Protein AF-A0A396IK66-F1 (afdb_monomer)

Organism: Medicago truncatula (NCBI:txid3880)

Sequence (193 aa):
MIVCNEKLLVMQDNVNLQILDLPSFKIMASVSRTEFMNPSRFIFLCKKQLFLTLKNQTNFVWNFHGELVTSLEDHLLRHPLWHPDFKNNNYITSDQNLIISYCRDDSEDQSMVTNVIGSINVSNILSGKCVAKINATKALECIDSSKKMSVTEALEGITTLYYDEDRNAIYTGNRHGHVHVWSNSNQLMIKKE

Mean predicted aligned error: 8.88 Å

Secondary structure (DSSP, 8-state):
-EEETTEEEE--TTS-EEEEETTT--EEEEE-TTTS---SEEEEETTTTEEEEEETTEEEEEETTS-EEEEETT--PPPGGG-TT----EEE-TTS-EEEEEE----S---SS-----EEEEEETTT--EEEEEEHHHHHHHS-HHHHHHHHHHHTTEEEEEEETTTTEEEEEETTS-EEEEEGGGT--EE--

Nearest PDB structures (foldseek):
  4e5z-assembly1_B  TM=6.026E-01  e=1.910E-04  Homo sapiens
  6r92-assembly1_L  TM=5.464E-01  e=6.233E-05  Homo sapiens
  7mq9-assembly1_NW  TM=5.801E-01  e=9.160E-04  Homo sapiens
  5k1h-assembly1_B  TM=5.481E-01  e=2.654E-03  Homo sapiens
  5a5u-assembly1_B  TM=5.433E-01  e=8.133E-03  Oryctolagus cuniculus

Solvent-accessible surface area (backbone atoms only — not comparable to full-atom values): 11009 Å² total; per-residue (Å²): 110,52,79,49,87,63,33,36,41,42,67,52,90,100,42,48,39,36,29,28,35,57,90,77,69,40,77,71,19,72,30,52,40,85,80,57,55,87,52,83,45,77,46,80,32,68,92,73,54,34,34,37,36,33,40,96,39,29,38,35,30,28,38,68,68,54,46,79,67,36,55,30,77,80,46,30,37,60,71,67,87,81,47,89,80,64,76,39,48,61,40,67,45,96,85,59,50,40,38,36,30,57,20,36,86,74,77,80,87,72,75,97,77,65,86,79,63,28,30,41,37,31,26,33,53,75,77,30,46,66,39,30,46,32,45,52,79,62,45,63,78,77,53,63,77,81,58,42,60,55,48,40,58,60,38,39,59,57,54,39,54,46,68,42,79,91,74,56,30,37,39,36,34,23,78,87,74,50,77,45,79,48,30,67,88,72,70,55,56,41,74,47,132

InterPro domains:
  IPR015943 WD40/YVTN repeat-like-containing domain superfamily [G3DSA:2.130.10.10] (5-192)
  IPR036322 WD40-repeat-containing domain superfamily [SSF50978] (13-187)
  IPR057221 Repeat of unknown function DUF7899 [PF25463] (4-182)

Radius of gyration: 18.44 Å; Cα contacts (8 Å, |Δi|>4): 386; chains: 1; bounding box: 56×35×40 Å

pLDDT: mean 78.81, std 15.09, range [38.47, 94.94]

Structure (mmCIF, N/CA/C/O backbone):
data_AF-A0A396IK66-F1
#
_entry.id   AF-A0A396IK66-F1
#
loop_
_atom_site.group_PDB
_atom_site.id
_atom_site.type_symbol
_atom_site.label_atom_id
_atom_site.label_alt_id
_atom_site.label_comp_id
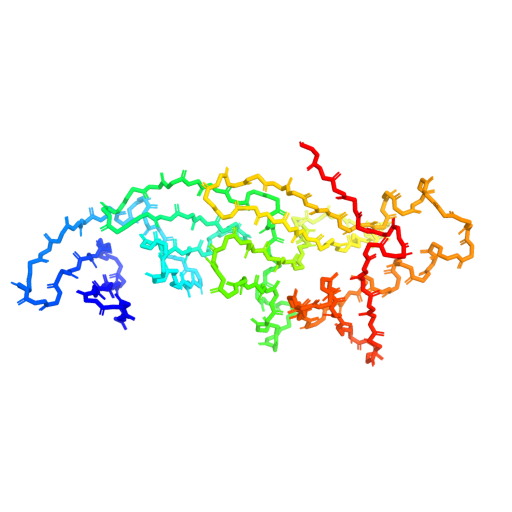_atom_site.label_asym_id
_atom_site.label_entity_id
_atom_site.label_seq_id
_atom_site.pdbx_PDB_ins_code
_atom_site.Cartn_x
_atom_site.Cartn_y
_atom_site.Cartn_z
_atom_site.occupancy
_atom_site.B_iso_or_equiv
_atom_site.auth_seq_id
_atom_site.auth_comp_id
_atom_site.auth_asym_id
_atom_site.auth_atom_id
_atom_site.pdbx_PDB_model_num
ATOM 1 N N . MET A 1 1 ? -16.384 14.674 4.599 1.00 67.94 1 MET A N 1
ATOM 2 C CA . MET A 1 1 ? -17.213 13.488 4.899 1.00 67.94 1 MET A CA 1
ATOM 3 C C . MET A 1 1 ? -17.018 12.485 3.780 1.00 67.94 1 MET A C 1
ATOM 5 O O . MET A 1 1 ? -17.081 12.896 2.628 1.00 67.94 1 MET A O 1
ATOM 9 N N . ILE A 1 2 ? -16.711 11.227 4.094 1.00 75.00 2 ILE A N 1
ATOM 10 C CA . ILE A 1 2 ? -16.454 10.190 3.084 1.00 75.00 2 ILE A CA 1
ATOM 11 C C . ILE A 1 2 ? -17.217 8.918 3.470 1.00 75.00 2 ILE A C 1
ATOM 13 O O . ILE A 1 2 ? -17.251 8.557 4.646 1.00 75.00 2 ILE A O 1
ATOM 17 N N . VAL A 1 3 ? -17.850 8.275 2.486 1.00 78.31 3 VAL A N 1
ATOM 18 C CA . VAL A 1 3 ? -18.697 7.084 2.657 1.00 78.31 3 VAL A CA 1
ATOM 19 C C . VAL A 1 3 ? -17.949 5.847 2.165 1.00 78.31 3 VAL A C 1
ATOM 21 O O . VAL A 1 3 ? -17.356 5.870 1.088 1.00 78.31 3 VAL A O 1
ATOM 24 N N . CYS A 1 4 ? -18.007 4.758 2.928 1.00 81.38 4 CYS A N 1
ATOM 25 C CA . CYS A 1 4 ? -17.505 3.449 2.524 1.00 81.38 4 CYS A CA 1
ATOM 26 C C . CYS A 1 4 ? -18.439 2.363 3.058 1.00 81.38 4 CYS A C 1
ATOM 28 O O . CYS A 1 4 ? -18.527 2.148 4.268 1.00 81.38 4 CYS A O 1
ATOM 30 N N . ASN A 1 5 ? -19.136 1.676 2.149 1.00 83.56 5 ASN A N 1
ATOM 31 C CA . ASN A 1 5 ? -20.263 0.804 2.487 1.00 83.56 5 ASN A CA 1
ATOM 32 C C . ASN A 1 5 ? -21.285 1.560 3.366 1.00 83.56 5 ASN A C 1
ATOM 34 O O . ASN A 1 5 ? -21.675 2.678 3.046 1.00 83.56 5 ASN A O 1
ATOM 38 N N . GLU A 1 6 ? -21.672 0.973 4.496 1.00 87.38 6 GLU A N 1
ATOM 39 C CA . GLU A 1 6 ? -22.602 1.528 5.484 1.00 87.38 6 GLU A CA 1
ATOM 40 C C . GLU A 1 6 ? -21.910 2.394 6.549 1.00 87.38 6 GLU A C 1
ATOM 42 O O . GLU A 1 6 ? -22.484 2.664 7.598 1.00 87.38 6 GLU A O 1
ATOM 47 N N . LYS A 1 7 ? -20.664 2.823 6.317 1.00 85.94 7 LYS A N 1
ATOM 48 C CA . LYS A 1 7 ? -19.898 3.625 7.276 1.00 85.94 7 LYS A CA 1
ATOM 49 C C . LYS A 1 7 ? -19.603 5.012 6.740 1.00 85.94 7 LYS A C 1
ATOM 51 O O . LYS A 1 7 ? -19.275 5.193 5.564 1.00 85.94 7 LYS A O 1
ATOM 56 N N . LEU A 1 8 ? -19.670 5.982 7.642 1.00 85.81 8 LEU A N 1
ATOM 57 C CA . LEU A 1 8 ? -19.404 7.384 7.372 1.00 85.81 8 LEU A CA 1
ATOM 58 C C . LEU A 1 8 ? -18.231 7.864 8.213 1.00 85.81 8 LEU A C 1
ATOM 60 O O . LEU A 1 8 ? -18.298 7.850 9.440 1.00 85.81 8 LEU A O 1
ATOM 64 N N . LEU A 1 9 ? -17.178 8.337 7.553 1.00 86.31 9 LEU A N 1
ATOM 65 C CA . LEU A 1 9 ? -16.083 9.023 8.228 1.00 86.31 9 LEU A CA 1
ATOM 66 C C . LEU A 1 9 ? -16.315 10.529 8.157 1.00 86.31 9 LEU A C 1
ATOM 68 O O . LEU A 1 9 ? -16.355 11.138 7.076 1.00 86.31 9 LEU A O 1
ATOM 72 N N . VAL A 1 10 ? -16.464 11.128 9.334 1.00 85.44 10 VAL A N 1
ATOM 73 C CA . VAL A 1 10 ? -16.610 12.567 9.525 1.00 85.44 10 VAL A CA 1
ATOM 74 C C . VAL A 1 10 ? -15.307 13.094 10.102 1.00 85.44 10 VAL A C 1
ATOM 76 O O . VAL A 1 10 ? -14.960 12.851 11.254 1.00 85.44 10 VAL A O 1
ATOM 79 N N . MET A 1 11 ? -14.585 13.814 9.253 1.00 78.69 11 MET A N 1
ATOM 80 C CA . MET A 1 11 ? -13.381 14.545 9.609 1.00 78.69 11 MET A CA 1
ATOM 81 C C . MET A 1 11 ? -13.687 16.036 9.505 1.00 78.69 11 MET A C 1
ATOM 83 O O . MET A 1 11 ? -14.219 16.490 8.487 1.00 78.69 11 MET A O 1
ATOM 87 N N . GLN A 1 12 ? -13.362 16.761 10.567 1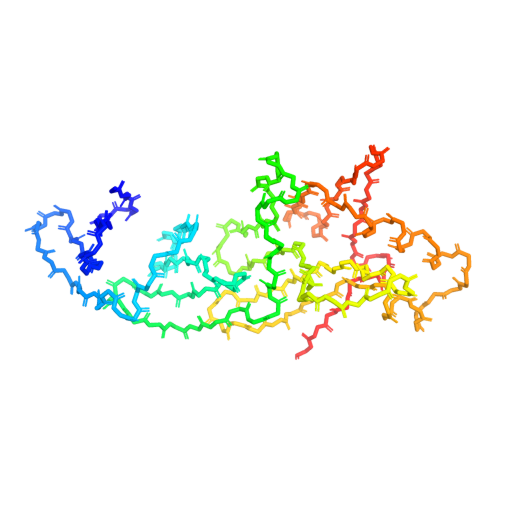.00 75.25 12 GLN A N 1
ATOM 88 C CA . GLN A 1 12 ? -13.492 18.208 10.681 1.00 75.25 12 GLN A CA 1
ATOM 89 C C . GLN A 1 12 ? -12.226 18.759 11.338 1.00 75.25 12 GLN A C 1
ATOM 91 O O . GLN A 1 12 ? -11.624 18.095 12.186 1.00 75.25 12 GLN A O 1
ATOM 96 N N . ASP A 1 13 ? -11.835 19.971 10.958 1.00 75.31 13 ASP A N 1
ATOM 97 C CA . ASP A 1 13 ? -10.644 20.614 11.506 1.00 75.31 13 ASP A CA 1
ATOM 98 C C . ASP A 1 13 ? -10.765 20.788 13.024 1.00 75.31 13 ASP A C 1
ATOM 100 O O . ASP A 1 13 ? -11.785 21.248 13.535 1.00 75.31 13 ASP A O 1
ATOM 104 N N . ASN A 1 14 ? -9.706 20.424 13.754 1.00 72.88 14 ASN A N 1
ATOM 105 C CA . ASN A 1 14 ? -9.628 20.469 15.222 1.00 72.88 14 ASN A CA 1
ATOM 106 C C . ASN A 1 14 ? -10.653 19.613 15.996 1.00 72.88 14 ASN A C 1
ATOM 108 O O . ASN A 1 14 ? -10.736 19.732 17.227 1.00 72.88 14 ASN A O 1
ATOM 112 N N . VAL A 1 15 ? -11.360 18.702 15.323 1.00 83.44 15 VAL A N 1
ATOM 113 C CA . VAL A 1 15 ? -12.304 17.755 15.935 1.00 83.44 15 VAL A CA 1
ATOM 114 C C . VAL A 1 15 ? -11.771 16.326 15.814 1.00 83.44 15 VAL A C 1
ATOM 116 O O . VAL A 1 15 ? -11.010 15.999 14.907 1.00 83.44 15 VAL A O 1
ATOM 119 N N . ASN A 1 16 ? -12.161 15.468 16.756 1.00 86.25 16 ASN A N 1
ATOM 120 C CA . ASN A 1 16 ? -11.900 14.032 16.684 1.00 86.25 16 ASN A CA 1
ATOM 121 C C . ASN A 1 16 ? -12.494 13.433 15.403 1.00 86.25 16 ASN A C 1
ATOM 123 O O . ASN A 1 16 ? -13.577 13.834 14.968 1.00 86.25 16 ASN A O 1
ATOM 127 N N . LEU A 1 17 ? -11.826 12.428 14.838 1.00 86.81 17 LEU A N 1
ATOM 128 C CA . LEU A 1 17 ? -12.433 11.625 13.781 1.00 86.81 17 LEU A CA 1
ATOM 129 C C . LEU A 1 17 ? -13.647 10.910 14.356 1.00 86.81 17 LEU A C 1
ATOM 131 O O . LEU A 1 17 ? -13.515 10.197 15.350 1.00 86.81 17 LEU A O 1
ATOM 135 N N . GLN A 1 18 ? -14.792 11.040 13.700 1.00 89.31 18 GLN A N 1
ATOM 136 C CA . GLN A 1 18 ? -15.975 10.256 14.028 1.00 89.31 18 GLN A CA 1
ATOM 137 C C . GLN A 1 18 ? -16.246 9.239 12.928 1.00 89.31 18 GLN A C 1
ATOM 139 O O . GLN A 1 18 ? -16.238 9.566 11.738 1.00 89.31 18 GLN A O 1
ATOM 144 N N . ILE A 1 19 ? -16.509 8.005 13.344 1.00 89.94 19 ILE A N 1
ATOM 145 C CA . ILE A 1 19 ? -16.928 6.913 12.470 1.00 89.94 19 ILE A CA 1
ATOM 146 C C . ILE A 1 19 ? -18.365 6.581 12.842 1.00 89.94 19 ILE A C 1
ATOM 148 O O . ILE A 1 19 ? -18.628 6.161 13.969 1.00 89.94 19 ILE A O 1
ATOM 152 N N . LEU A 1 20 ? -19.292 6.801 11.913 1.00 91.12 20 LEU A N 1
ATOM 153 C CA . LEU A 1 20 ? -20.709 6.535 12.120 1.00 91.12 20 LEU A CA 1
ATOM 154 C C . LEU A 1 20 ? -21.153 5.316 11.323 1.00 91.12 20 LEU A C 1
ATOM 156 O O . LEU A 1 20 ? -20.725 5.108 10.186 1.00 91.12 20 LEU A O 1
ATOM 160 N N . ASP A 1 21 ? -22.061 4.562 11.924 1.00 90.06 21 ASP A N 1
ATOM 161 C CA . ASP A 1 21 ? -22.892 3.585 11.238 1.00 90.06 21 ASP A CA 1
ATOM 162 C C . ASP A 1 21 ? -24.051 4.322 10.553 1.00 90.06 21 ASP A C 1
ATOM 164 O O . ASP A 1 21 ? -24.822 5.014 11.218 1.00 90.06 21 ASP A O 1
ATOM 168 N N . LEU A 1 22 ? -24.160 4.223 9.228 1.00 87.62 22 LEU A N 1
ATOM 169 C CA . LEU A 1 22 ? -25.187 4.925 8.454 1.00 87.62 22 LEU A CA 1
ATOM 170 C C . LEU A 1 22 ? -26.612 4.428 8.750 1.00 87.62 22 LEU A C 1
ATOM 172 O O . LEU A 1 22 ? -27.485 5.280 8.898 1.00 87.62 22 LEU A O 1
ATOM 176 N N . PRO A 1 23 ? -26.885 3.111 8.871 1.00 90.12 23 PRO A N 1
ATOM 177 C CA . PRO A 1 23 ? -28.228 2.627 9.182 1.00 90.12 23 PRO A CA 1
ATOM 178 C C . PRO A 1 23 ? -28.755 3.110 10.535 1.00 90.12 23 PRO A C 1
ATOM 180 O O . PRO A 1 23 ? -29.914 3.509 10.641 1.00 90.12 23 PRO A O 1
ATOM 183 N N . SER A 1 24 ? -27.921 3.078 11.579 1.00 89.19 24 SER A N 1
ATOM 184 C CA . SER A 1 24 ? -28.339 3.457 12.934 1.00 89.19 24 SER A CA 1
ATOM 185 C C . SER A 1 24 ? -28.055 4.915 13.301 1.00 89.19 24 SER A C 1
ATOM 187 O O . SER A 1 24 ? -28.519 5.369 14.349 1.00 89.19 24 SER A O 1
ATOM 189 N N . PHE A 1 25 ? -27.288 5.638 12.479 1.00 85.88 25 PHE A N 1
ATOM 190 C CA . PHE A 1 25 ? -26.753 6.977 12.758 1.00 85.88 25 PHE A CA 1
ATOM 191 C C . PHE A 1 25 ? -25.989 7.079 14.090 1.00 85.88 25 PHE A C 1
ATOM 193 O O . PHE A 1 25 ? -25.857 8.162 14.665 1.00 85.88 25 PHE A O 1
ATOM 200 N N . LYS A 1 26 ? -25.470 5.957 14.603 1.00 90.81 26 LYS A N 1
ATOM 201 C CA . LYS A 1 26 ? -24.701 5.918 15.851 1.00 90.81 26 LYS A CA 1
ATOM 202 C C . LYS A 1 26 ? -23.215 6.093 15.580 1.00 90.81 26 LYS A C 1
ATOM 204 O O . LYS A 1 26 ? -22.676 5.557 14.614 1.00 90.81 26 LYS A O 1
ATOM 209 N N . ILE A 1 27 ? -22.543 6.798 16.487 1.00 89.25 27 ILE A N 1
ATOM 210 C CA . ILE A 1 27 ? -21.081 6.867 16.514 1.00 89.25 27 ILE A CA 1
ATOM 211 C C . ILE A 1 27 ? -20.563 5.500 16.967 1.00 89.25 27 ILE A C 1
ATOM 213 O O . ILE A 1 27 ? -20.807 5.086 18.098 1.00 89.25 27 ILE A O 1
ATOM 217 N N . MET A 1 28 ? -19.865 4.805 16.072 1.00 89.12 28 MET A N 1
ATOM 218 C CA . MET A 1 28 ? -19.200 3.534 16.361 1.00 89.12 28 MET A CA 1
ATOM 219 C C . MET A 1 28 ? -17.854 3.753 17.047 1.00 89.12 28 MET A C 1
ATOM 221 O O . MET A 1 28 ? -17.488 2.998 17.941 1.00 89.12 28 MET A O 1
ATOM 225 N N . ALA A 1 29 ? -17.121 4.784 16.621 1.00 87.12 29 ALA A N 1
ATOM 226 C CA . ALA A 1 29 ? -15.804 5.108 17.149 1.00 87.12 29 ALA A CA 1
ATOM 227 C C . ALA A 1 29 ? -15.514 6.609 17.071 1.00 87.12 29 ALA A C 1
ATOM 229 O O . ALA A 1 29 ? -15.999 7.314 16.180 1.00 87.12 29 ALA A O 1
ATOM 230 N N . SER A 1 30 ? -14.682 7.074 18.002 1.00 86.56 30 SER A N 1
ATOM 231 C CA . SER A 1 30 ? -14.119 8.421 18.017 1.00 86.56 30 SER A CA 1
ATOM 232 C C . SER A 1 30 ? -12.616 8.325 18.252 1.00 86.56 30 SER A C 1
ATOM 234 O O . SER A 1 30 ? -12.205 7.918 19.335 1.00 86.56 30 SER A O 1
ATOM 236 N N . VAL A 1 31 ? -11.805 8.748 17.284 1.00 83.75 31 VAL A N 1
ATOM 237 C CA . VAL A 1 31 ? -10.340 8.785 17.434 1.00 83.75 31 VAL A CA 1
ATOM 238 C C . VAL A 1 31 ? -9.921 10.186 17.838 1.00 83.75 31 VAL A C 1
ATOM 240 O O . VAL A 1 31 ? -10.322 11.163 17.196 1.00 83.75 31 VAL A O 1
ATOM 243 N N . SER A 1 32 ? -9.130 10.298 18.908 1.00 79.62 32 SER A N 1
ATOM 244 C CA . SER A 1 32 ? -8.661 11.596 19.394 1.00 79.62 32 SER A CA 1
ATOM 245 C C . SER A 1 32 ? -7.936 12.347 18.284 1.00 79.62 32 SER A C 1
ATOM 247 O O . SER A 1 32 ? -7.074 11.780 17.621 1.00 79.62 32 SER A O 1
ATOM 249 N N . ARG A 1 33 ? -8.189 13.649 18.135 1.00 73.00 33 ARG A N 1
ATOM 250 C CA . ARG A 1 33 ? -7.444 14.513 17.201 1.00 73.00 33 ARG A CA 1
ATOM 251 C C . ARG A 1 33 ? -5.929 14.495 17.427 1.00 73.00 33 ARG A C 1
ATOM 253 O O . ARG A 1 33 ? -5.176 14.857 16.533 1.00 73.00 33 ARG A O 1
ATOM 260 N N . THR A 1 34 ? -5.473 14.149 18.635 1.00 68.81 34 THR A N 1
ATOM 261 C CA . THR A 1 34 ? -4.040 14.069 18.951 1.00 68.81 34 THR A CA 1
ATOM 262 C C . THR A 1 34 ? -3.401 12.811 18.385 1.00 68.81 34 THR A C 1
ATOM 264 O O . THR A 1 34 ? -2.237 12.832 18.000 1.00 68.81 34 THR A O 1
ATOM 267 N N . GLU A 1 35 ? -4.173 11.733 18.307 1.00 67.06 35 GLU A N 1
ATOM 268 C CA . GLU A 1 35 ? -3.772 10.465 17.695 1.00 67.06 35 GLU A CA 1
ATOM 269 C C . GLU A 1 35 ? -3.993 10.530 16.177 1.00 67.06 35 GLU A C 1
ATOM 271 O O . GLU A 1 35 ? -3.131 10.162 15.381 1.00 67.06 35 GLU A O 1
ATOM 276 N N . PHE A 1 36 ? -5.111 11.129 15.779 1.00 66.31 36 PHE A N 1
ATOM 277 C CA . PHE A 1 36 ? -5.546 11.380 14.417 1.00 66.31 36 PHE A CA 1
ATOM 278 C C . PHE A 1 36 ? -5.197 12.814 13.987 1.00 66.31 36 PHE A C 1
ATOM 280 O O . PHE A 1 36 ? -6.058 13.677 13.822 1.00 66.31 36 PHE A O 1
ATOM 287 N N . MET A 1 37 ? -3.901 13.105 13.852 1.00 61.50 37 MET A N 1
ATOM 288 C CA . MET A 1 37 ? -3.446 14.439 13.437 1.00 61.50 37 MET A CA 1
ATOM 289 C C . MET A 1 37 ? -3.509 14.620 11.915 1.00 61.50 37 MET A C 1
ATOM 291 O O . MET A 1 37 ? -2.819 13.904 11.192 1.00 61.50 37 MET A O 1
ATOM 295 N N . ASN A 1 38 ? -4.305 15.605 11.483 1.00 70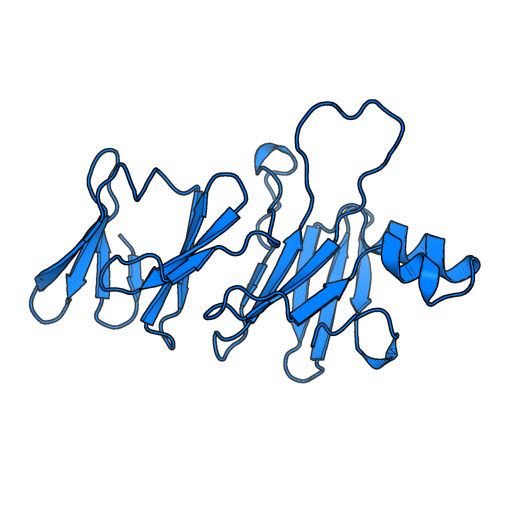.06 38 ASN A N 1
ATOM 296 C CA . ASN A 1 38 ? -4.492 16.170 10.133 1.00 70.06 38 ASN A CA 1
ATOM 297 C C . ASN A 1 38 ? -3.737 15.472 8.975 1.00 70.06 38 ASN A C 1
ATOM 299 O O . ASN A 1 38 ? -2.698 15.959 8.517 1.00 70.06 38 ASN A O 1
ATOM 303 N N . PRO A 1 39 ? -4.217 14.310 8.507 1.00 73.62 39 PRO A N 1
ATOM 304 C CA . PRO A 1 39 ? -3.572 13.592 7.416 1.00 73.62 39 PRO A CA 1
ATOM 305 C C . PRO A 1 39 ? -3.862 14.240 6.053 1.00 73.62 39 PRO A C 1
ATOM 307 O O . PRO A 1 39 ? -4.938 14.763 5.780 1.00 73.62 39 PRO A O 1
ATOM 310 N N . SER A 1 40 ? -2.881 14.144 5.159 1.00 74.62 40 SER A N 1
ATOM 311 C CA . SER A 1 40 ? -2.884 14.782 3.835 1.00 74.62 40 SER A CA 1
ATOM 312 C C . SER A 1 40 ? -3.655 14.008 2.759 1.00 74.62 40 SER A C 1
ATOM 314 O O . SER A 1 40 ? -4.054 14.586 1.748 1.00 74.62 40 SER A O 1
ATOM 316 N N . ARG A 1 41 ? -3.853 12.695 2.941 1.00 78.62 41 ARG A N 1
ATOM 317 C CA . ARG A 1 41 ? -4.634 11.830 2.040 1.00 78.62 41 ARG A CA 1
ATOM 318 C C . ARG A 1 41 ? -5.364 10.745 2.820 1.00 78.62 41 ARG A C 1
ATOM 320 O O . ARG A 1 41 ? -4.879 10.290 3.856 1.00 78.62 41 ARG A O 1
ATOM 327 N N . PHE A 1 42 ? -6.474 10.296 2.238 1.00 81.56 42 PHE A N 1
ATOM 328 C CA . PHE A 1 42 ? -7.316 9.210 2.729 1.00 81.56 42 PHE A CA 1
ATOM 329 C C . PHE A 1 42 ? -7.616 8.210 1.628 1.00 81.56 42 PHE A C 1
ATOM 331 O O . PHE A 1 42 ? -7.972 8.611 0.520 1.00 81.56 42 PHE A O 1
ATOM 338 N N . ILE A 1 43 ? -7.527 6.919 1.945 1.00 86.69 43 ILE A N 1
ATOM 339 C CA . ILE A 1 43 ? -7.921 5.850 1.023 1.00 86.69 43 ILE A CA 1
ATOM 340 C C . ILE A 1 43 ? -8.735 4.801 1.777 1.00 86.69 43 ILE A C 1
ATOM 342 O O . ILE A 1 43 ? -8.327 4.333 2.835 1.00 86.69 43 ILE A O 1
ATOM 346 N N . PHE A 1 44 ? -9.888 4.424 1.230 1.00 87.62 44 PHE A N 1
ATOM 347 C CA . PHE A 1 44 ? -10.792 3.459 1.849 1.00 87.62 44 PHE A CA 1
ATOM 348 C C . PHE A 1 44 ? -10.578 2.058 1.302 1.00 87.62 44 PHE A C 1
ATOM 350 O O . PHE A 1 44 ? -10.529 1.847 0.091 1.00 87.62 44 PHE A O 1
ATOM 357 N N . LEU A 1 45 ? -10.541 1.090 2.212 1.00 90.75 45 LEU A N 1
ATOM 358 C CA . LEU A 1 45 ? -10.414 -0.325 1.902 1.00 90.75 45 LEU A CA 1
ATOM 359 C C . LEU A 1 45 ? -11.695 -1.046 2.316 1.00 90.75 45 LEU A C 1
ATOM 361 O O . LEU A 1 45 ? -11.736 -1.822 3.274 1.00 90.75 45 LEU A O 1
ATOM 365 N N . CYS A 1 46 ? -12.776 -0.751 1.593 1.00 87.56 46 CYS A N 1
ATOM 366 C CA . CYS A 1 46 ? -14.123 -1.208 1.928 1.00 87.56 46 CYS A CA 1
ATOM 367 C C . CYS A 1 46 ? -14.274 -2.734 2.012 1.00 87.56 46 CYS A C 1
ATOM 369 O O . CYS A 1 46 ? -15.062 -3.210 2.829 1.00 87.56 46 CYS A O 1
ATOM 371 N N . LYS A 1 47 ? -13.507 -3.514 1.235 1.00 90.00 47 LYS A N 1
ATOM 372 C CA . LYS A 1 47 ? -13.522 -4.985 1.322 1.00 90.00 47 LYS A CA 1
ATOM 373 C C . LYS A 1 47 ? -12.840 -5.489 2.595 1.00 90.00 47 LYS A C 1
ATOM 375 O O . LYS A 1 47 ? -13.195 -6.550 3.092 1.00 90.00 47 LYS A O 1
ATOM 380 N N . LYS A 1 48 ? -11.872 -4.734 3.123 1.00 89.94 48 LYS A N 1
ATOM 381 C CA . LYS A 1 48 ? -11.107 -5.086 4.330 1.00 89.94 48 LYS A CA 1
ATOM 382 C C . LYS A 1 48 ? -11.623 -4.451 5.608 1.00 89.94 48 LYS A C 1
ATOM 384 O O . LYS A 1 48 ? -11.144 -4.806 6.674 1.00 89.94 48 LYS A O 1
ATOM 389 N N . GLN A 1 49 ? -12.598 -3.551 5.511 1.00 90.06 49 GLN A N 1
ATOM 390 C CA . GLN A 1 49 ? -13.073 -2.766 6.649 1.00 90.06 49 GLN A CA 1
ATOM 391 C C . GLN A 1 49 ? -11.951 -1.918 7.288 1.00 90.06 49 GLN A C 1
ATOM 393 O O . GLN A 1 49 ? -11.900 -1.746 8.506 1.00 90.06 49 GLN A O 1
ATOM 398 N N . LEU A 1 50 ? -11.048 -1.400 6.446 1.00 92.50 50 LEU A N 1
ATOM 399 C CA . LEU A 1 50 ? -9.898 -0.583 6.839 1.00 92.50 50 LEU A CA 1
ATOM 400 C C . LEU A 1 50 ? -9.898 0.758 6.095 1.00 92.50 50 LEU A C 1
ATOM 402 O O . LEU A 1 50 ? -10.563 0.927 5.068 1.00 92.50 50 LEU A O 1
ATOM 406 N N . PHE A 1 51 ? -9.085 1.694 6.571 1.00 91.19 51 PHE A N 1
ATOM 407 C CA . PHE A 1 51 ? -8.730 2.901 5.836 1.00 91.19 51 PHE A CA 1
ATOM 408 C C . PHE A 1 51 ? -7.261 3.279 6.057 1.00 91.19 51 PHE A C 1
ATOM 410 O O . PHE A 1 51 ? -6.660 2.965 7.082 1.00 91.19 51 PHE A O 1
ATOM 417 N N . LEU A 1 52 ? -6.685 3.945 5.061 1.00 90.19 52 LEU A N 1
ATOM 418 C CA . LEU A 1 52 ? -5.319 4.455 5.057 1.00 90.19 52 LEU A CA 1
ATOM 419 C C . LEU A 1 52 ? -5.328 5.966 5.261 1.00 90.19 52 LEU A C 1
ATOM 421 O O . LEU A 1 52 ? -6.132 6.672 4.644 1.00 90.19 52 LEU A O 1
ATOM 425 N N . THR A 1 53 ? -4.380 6.464 6.046 1.00 87.62 53 THR A N 1
ATOM 426 C CA . THR A 1 53 ? -4.105 7.898 6.184 1.00 87.62 53 THR A CA 1
ATOM 427 C C . THR A 1 53 ? -2.645 8.192 5.883 1.00 87.62 53 THR A C 1
ATOM 429 O O . THR A 1 5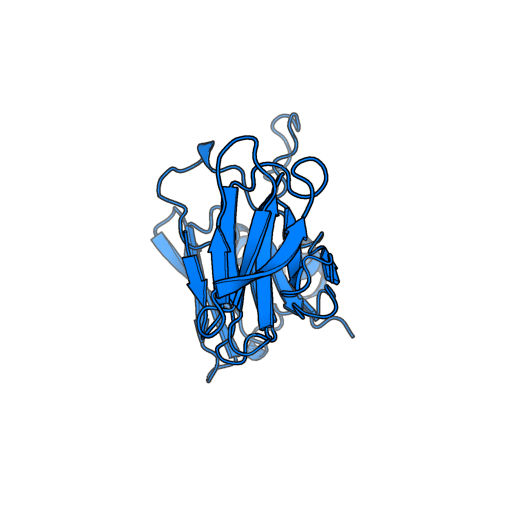3 ? -1.770 7.536 6.446 1.00 87.62 53 THR A O 1
ATOM 432 N N . LEU A 1 54 ? -2.368 9.205 5.061 1.00 84.00 54 LEU A N 1
ATOM 433 C CA . LEU A 1 54 ? -1.002 9.664 4.802 1.00 84.00 54 LEU A CA 1
ATOM 434 C C . LEU A 1 54 ? -0.642 10.835 5.719 1.00 84.00 54 LEU A C 1
ATOM 436 O O . LEU A 1 54 ? -1.193 11.930 5.570 1.00 84.00 54 LEU A O 1
ATOM 440 N N . LYS A 1 55 ? 0.327 10.638 6.611 1.00 78.88 55 LYS A N 1
ATOM 441 C CA . LYS A 1 55 ? 0.848 11.681 7.504 1.00 78.88 55 LYS A CA 1
ATOM 442 C C . LYS A 1 55 ? 2.366 11.624 7.521 1.00 78.88 55 LYS A C 1
ATOM 444 O O . LYS A 1 55 ? 2.930 10.544 7.632 1.00 78.88 55 LYS A O 1
ATOM 449 N N . ASN A 1 56 ? 3.017 12.787 7.447 1.00 76.88 56 ASN A N 1
ATOM 450 C CA . ASN A 1 56 ? 4.479 12.893 7.465 1.00 76.88 56 ASN A CA 1
ATOM 451 C C . ASN A 1 56 ? 5.139 11.892 6.502 1.00 76.88 56 ASN A C 1
ATOM 453 O O . ASN A 1 56 ? 6.085 11.219 6.882 1.00 76.88 56 ASN A O 1
ATOM 457 N N . GLN A 1 57 ? 4.598 11.764 5.283 1.00 79.19 57 GLN A N 1
ATOM 458 C CA . GLN A 1 57 ? 5.082 10.843 4.240 1.00 79.19 57 GLN A CA 1
ATOM 459 C C . GLN A 1 57 ? 4.825 9.345 4.492 1.00 79.19 57 GLN A C 1
ATOM 461 O O . GLN A 1 57 ? 5.003 8.552 3.574 1.00 79.19 57 GLN A O 1
ATOM 466 N N . THR A 1 58 ? 4.308 8.957 5.658 1.00 84.75 58 THR A N 1
ATOM 467 C CA . THR A 1 58 ? 4.021 7.560 6.016 1.00 84.75 58 THR A CA 1
ATOM 468 C C . THR A 1 58 ? 2.529 7.247 5.930 1.00 84.75 58 THR A C 1
ATOM 470 O O . THR A 1 58 ? 1.678 8.038 6.352 1.00 84.75 58 THR A O 1
ATOM 473 N N . ASN A 1 59 ? 2.196 6.070 5.397 1.00 88.62 59 ASN A N 1
ATOM 474 C CA . ASN A 1 59 ? 0.824 5.566 5.403 1.00 88.62 59 ASN A CA 1
ATOM 475 C C . ASN A 1 59 ? 0.552 4.796 6.701 1.00 88.62 59 ASN A C 1
ATOM 477 O O . ASN A 1 59 ? 1.299 3.890 7.065 1.00 88.62 59 ASN A O 1
ATOM 481 N N . PHE A 1 60 ? -0.543 5.136 7.370 1.00 90.62 60 PHE A N 1
ATOM 482 C CA . PHE A 1 60 ? -1.044 4.455 8.564 1.00 90.62 60 PHE A CA 1
ATOM 483 C C . PHE A 1 60 ? -2.336 3.722 8.223 1.00 90.62 60 PHE A C 1
ATOM 485 O O . PHE A 1 60 ? -3.179 4.273 7.512 1.00 90.62 60 PHE A O 1
ATOM 492 N N . VAL A 1 61 ? -2.482 2.496 8.718 1.00 93.50 61 VAL A N 1
ATOM 493 C CA . VAL A 1 61 ? -3.634 1.625 8.464 1.00 93.50 61 VAL A CA 1
ATOM 494 C C . VAL A 1 61 ? -4.486 1.567 9.717 1.00 93.50 61 VAL A C 1
ATOM 496 O O . VAL A 1 61 ? -3.993 1.212 10.784 1.00 93.50 61 VAL A O 1
ATOM 499 N N . TRP A 1 62 ? -5.770 1.862 9.577 1.00 92.69 62 TRP A N 1
ATOM 500 C CA . TRP A 1 62 ? -6.724 1.924 10.676 1.00 92.69 62 TRP A CA 1
ATOM 501 C C . TRP A 1 62 ? -7.920 1.030 10.393 1.00 92.69 62 TRP A C 1
ATOM 503 O O . TRP A 1 62 ? -8.303 0.841 9.234 1.00 92.69 62 TRP A O 1
ATOM 513 N N . ASN A 1 63 ? -8.544 0.518 11.448 1.00 91.88 63 ASN A N 1
ATOM 514 C CA . ASN A 1 63 ? -9.830 -0.158 11.345 1.00 91.88 63 ASN A CA 1
ATOM 515 C C . ASN A 1 63 ? -10.997 0.802 11.630 1.00 91.88 63 ASN A C 1
ATOM 517 O O . ASN A 1 63 ? -10.820 1.918 12.119 1.00 91.88 63 ASN A O 1
ATOM 521 N N . PHE A 1 64 ? -12.223 0.361 11.352 1.00 89.31 64 PHE A N 1
ATOM 522 C CA . PHE A 1 64 ? -13.420 1.167 11.616 1.00 89.31 64 PHE A CA 1
ATOM 523 C C . PHE A 1 64 ? -13.827 1.269 13.098 1.00 89.31 64 PHE A C 1
ATOM 525 O O . PHE A 1 64 ? -14.789 1.970 13.404 1.00 89.31 64 PHE A O 1
ATOM 532 N N . HIS A 1 65 ? -13.087 0.636 14.013 1.00 89.12 65 HIS A N 1
ATOM 533 C CA . HIS A 1 65 ? -13.176 0.907 15.452 1.00 89.12 65 HIS A CA 1
ATOM 534 C C . HIS A 1 65 ? -12.263 2.066 15.879 1.00 89.12 65 HIS A C 1
ATOM 536 O O . HIS A 1 65 ? -12.262 2.447 17.045 1.00 89.12 65 HIS A O 1
ATOM 542 N N . GLY A 1 66 ? -11.518 2.660 14.940 1.00 87.50 66 GLY A N 1
ATOM 543 C CA . GLY A 1 66 ? -10.617 3.775 15.213 1.00 87.50 66 GLY A CA 1
ATOM 544 C C . GLY A 1 66 ? -9.242 3.353 15.728 1.00 87.50 66 GLY A C 1
ATOM 545 O O . GLY A 1 66 ? -8.469 4.200 16.164 1.00 87.50 66 GLY A O 1
ATOM 546 N N . GLU A 1 67 ? -8.920 2.064 15.668 1.00 91.00 67 GLU A N 1
ATOM 547 C CA . GLU A 1 67 ? -7.655 1.526 16.157 1.00 91.00 67 GLU A CA 1
ATOM 548 C C . GLU A 1 67 ? -6.614 1.518 15.035 1.00 91.00 67 GLU A C 1
ATOM 550 O O . GLU A 1 67 ? -6.915 1.175 13.884 1.00 91.00 67 GLU A O 1
ATOM 555 N N . LEU A 1 68 ? -5.375 1.872 15.380 1.00 91.38 68 LEU A N 1
ATOM 556 C CA . LEU A 1 68 ? -4.237 1.727 14.481 1.00 91.38 68 LEU A CA 1
ATOM 557 C C . LEU A 1 68 ? -3.895 0.238 14.350 1.00 91.38 68 LEU A C 1
ATOM 559 O O . LEU A 1 68 ? -3.569 -0.422 15.332 1.00 91.38 68 LEU A O 1
ATOM 563 N N . VAL A 1 69 ? -3.953 -0.277 13.126 1.00 94.31 69 VAL A N 1
ATOM 564 C CA . VAL A 1 69 ? -3.635 -1.671 12.801 1.00 94.31 69 VAL A CA 1
ATOM 565 C C . VAL A 1 69 ? -2.143 -1.835 12.531 1.00 94.31 69 VAL A C 1
ATOM 567 O O . VAL A 1 69 ? -1.522 -2.752 13.059 1.00 94.31 69 VAL A O 1
ATOM 570 N N . THR A 1 70 ? -1.565 -0.961 11.701 1.00 94.75 70 THR A N 1
ATOM 571 C CA . THR A 1 70 ? -0.130 -0.976 11.372 1.00 94.75 70 THR A CA 1
ATOM 572 C C . THR A 1 70 ? 0.325 0.342 10.722 1.00 94.75 70 THR A C 1
ATOM 574 O O . THR A 1 70 ? -0.499 1.182 10.342 1.00 94.75 70 THR A O 1
ATOM 577 N N . SER A 1 71 ? 1.636 0.512 10.557 1.00 92.31 71 SER A N 1
ATOM 578 C CA . SER A 1 71 ? 2.284 1.563 9.765 1.00 92.31 71 SER A CA 1
ATOM 579 C C . SER A 1 71 ? 3.049 0.948 8.587 1.00 92.31 71 SER A C 1
ATOM 581 O O . SER A 1 71 ? 3.644 -0.122 8.688 1.00 92.31 71 SER A O 1
ATOM 583 N N . LEU A 1 72 ? 3.044 1.635 7.446 1.00 90.56 72 LEU A N 1
ATOM 584 C CA . LEU A 1 72 ? 3.786 1.246 6.244 1.00 90.56 72 LEU A CA 1
ATOM 585 C C . LEU A 1 72 ? 5.056 2.095 6.140 1.00 90.56 72 LEU A C 1
ATOM 587 O O . LEU A 1 72 ? 5.149 2.999 5.309 1.00 90.56 72 LEU A O 1
ATOM 591 N N . GLU A 1 73 ? 6.010 1.843 7.033 1.00 85.31 73 GLU A N 1
ATOM 592 C CA . GLU A 1 73 ? 7.228 2.656 7.190 1.00 85.31 73 GLU A CA 1
ATOM 593 C C . GLU A 1 73 ? 8.141 2.629 5.963 1.00 85.31 73 GLU A C 1
ATOM 595 O O . GLU A 1 73 ? 8.892 3.567 5.718 1.00 85.31 73 GLU A O 1
ATOM 600 N N . ASP A 1 74 ? 8.060 1.575 5.153 1.00 81.56 74 ASP A N 1
ATOM 601 C CA . ASP A 1 74 ? 8.832 1.472 3.923 1.00 81.56 74 ASP A CA 1
ATOM 602 C C . ASP A 1 74 ? 8.193 2.250 2.754 1.00 81.56 74 ASP A C 1
ATOM 604 O O . ASP A 1 74 ? 8.862 2.497 1.748 1.00 81.56 74 ASP A O 1
ATOM 608 N N . HIS A 1 75 ? 6.939 2.696 2.898 1.00 84.75 75 HIS A N 1
ATOM 609 C CA . HIS A 1 75 ? 6.216 3.518 1.925 1.00 84.75 75 HIS A CA 1
ATOM 610 C C . HIS A 1 75 ? 6.381 5.023 2.194 1.00 84.75 75 HIS A C 1
ATOM 612 O O . HIS A 1 75 ? 5.388 5.730 2.369 1.00 84.75 75 HIS A O 1
ATOM 618 N N . LEU A 1 76 ? 7.626 5.516 2.216 1.00 81.81 76 LEU A N 1
ATOM 619 C CA . LEU A 1 76 ? 7.932 6.946 2.364 1.00 81.81 76 LEU A CA 1
ATOM 620 C C . LEU A 1 76 ? 7.572 7.711 1.083 1.00 81.81 76 LEU A C 1
ATOM 622 O O . LEU A 1 76 ? 8.283 7.658 0.073 1.00 81.81 76 LEU A O 1
ATOM 626 N N . LEU A 1 77 ? 6.427 8.389 1.108 1.00 75.06 77 LEU A N 1
ATOM 627 C CA . LEU A 1 77 ? 5.886 9.120 -0.032 1.00 75.06 77 LEU A CA 1
ATOM 628 C C . LEU A 1 77 ? 6.393 10.557 -0.068 1.00 75.06 77 LEU A C 1
ATOM 630 O O . LEU A 1 77 ? 6.221 11.317 0.877 1.00 75.06 77 LEU A O 1
ATOM 634 N N . ARG A 1 78 ? 6.906 10.957 -1.230 1.00 69.25 78 ARG A N 1
ATOM 635 C CA . ARG A 1 78 ? 7.458 12.289 -1.478 1.00 69.25 78 ARG A CA 1
ATOM 636 C C . ARG A 1 78 ? 6.527 13.434 -1.056 1.00 69.25 78 ARG A C 1
ATOM 638 O O . ARG A 1 78 ? 5.311 13.368 -1.263 1.00 69.25 78 ARG A O 1
ATOM 645 N N . HIS A 1 79 ? 7.109 14.525 -0.553 1.00 56.34 79 HIS A N 1
ATOM 646 C CA . HIS A 1 79 ? 6.358 15.727 -0.192 1.00 56.34 79 HIS A CA 1
ATOM 647 C C . HIS A 1 79 ? 5.635 16.339 -1.422 1.00 56.34 79 HIS A C 1
ATOM 649 O O . HIS A 1 79 ? 6.267 16.519 -2.468 1.00 56.34 79 HIS A O 1
ATOM 655 N N . PRO A 1 80 ? 4.343 16.725 -1.321 1.00 51.84 80 PRO A N 1
ATOM 656 C CA . PRO A 1 80 ? 3.541 17.239 -2.445 1.00 51.84 80 PRO A CA 1
ATOM 657 C C . PRO A 1 80 ? 4.091 18.486 -3.161 1.00 51.84 80 PRO A C 1
ATOM 659 O O . PRO A 1 80 ? 3.672 18.787 -4.274 1.00 51.84 80 PRO A O 1
ATOM 662 N N . LEU A 1 81 ? 5.017 19.220 -2.536 1.00 46.41 81 LEU A N 1
ATOM 663 C CA . LEU A 1 81 ? 5.536 20.499 -3.043 1.00 46.41 81 LEU A CA 1
ATOM 664 C C . LEU A 1 81 ? 6.464 20.376 -4.263 1.00 46.41 81 LEU A C 1
ATOM 666 O O . LEU A 1 81 ? 6.714 21.376 -4.925 1.00 46.41 81 LEU A O 1
ATOM 670 N N . TRP A 1 82 ? 6.977 19.184 -4.576 1.00 50.16 82 TRP A N 1
ATOM 671 C CA . TRP A 1 82 ? 7.959 19.013 -5.656 1.00 50.16 82 TRP A CA 1
ATOM 672 C C . TRP A 1 82 ? 7.355 18.865 -7.054 1.00 50.16 82 TRP A C 1
ATOM 674 O O . TRP A 1 82 ? 8.044 19.123 -8.039 1.00 50.16 82 TRP A O 1
ATOM 684 N N . HIS A 1 83 ? 6.096 18.435 -7.164 1.00 53.47 83 HIS A N 1
ATOM 685 C CA . HIS A 1 83 ? 5.378 18.463 -8.435 1.00 53.47 83 HIS A CA 1
ATOM 686 C C . HIS A 1 83 ? 3.862 18.420 -8.171 1.00 53.47 83 HIS A C 1
ATOM 688 O O . HIS A 1 83 ? 3.354 17.377 -7.750 1.00 53.47 83 HIS A O 1
ATOM 694 N N . PRO A 1 84 ? 3.114 19.511 -8.413 1.00 51.56 84 PRO A N 1
ATOM 695 C CA . PRO A 1 84 ? 1.683 19.593 -8.091 1.00 51.56 84 PRO A CA 1
ATOM 696 C C . PRO A 1 84 ? 0.817 18.558 -8.838 1.00 51.56 84 PRO A C 1
ATOM 698 O O . PRO A 1 84 ? -0.273 18.210 -8.382 1.00 51.56 84 PRO A O 1
ATOM 701 N N . ASP A 1 85 ? 1.329 17.998 -9.937 1.00 51.53 85 ASP A N 1
ATOM 702 C CA . ASP A 1 85 ? 0.652 16.964 -10.734 1.00 51.53 85 ASP A CA 1
ATOM 703 C C . ASP A 1 85 ? 0.906 15.520 -10.258 1.00 51.53 85 ASP A C 1
ATOM 705 O O . ASP A 1 85 ? 0.387 14.568 -10.844 1.00 51.53 85 ASP A O 1
ATOM 709 N N . PHE A 1 86 ? 1.668 15.321 -9.176 1.00 57.44 86 PHE A N 1
ATOM 710 C CA . PHE A 1 86 ? 2.028 13.996 -8.658 1.00 57.44 86 PHE A CA 1
ATOM 711 C C . PHE A 1 86 ? 0.899 13.332 -7.854 1.00 57.44 86 PHE A C 1
ATOM 713 O O . PHE A 1 86 ? 0.916 13.241 -6.619 1.00 57.44 86 PHE A O 1
ATOM 720 N N . LYS A 1 87 ? -0.139 12.882 -8.557 1.00 55.81 87 LYS A N 1
ATOM 721 C CA . LYS A 1 87 ? -1.361 12.367 -7.921 1.00 55.81 87 LYS A CA 1
ATOM 722 C C . LYS A 1 87 ? -1.315 10.861 -7.636 1.00 55.81 87 LYS A C 1
ATOM 724 O O . LYS A 1 87 ? -1.801 10.450 -6.584 1.00 55.81 87 LYS A O 1
ATOM 729 N N . ASN A 1 88 ? -0.640 10.066 -8.472 1.00 58.78 88 ASN A N 1
ATOM 730 C CA . ASN A 1 88 ? -0.745 8.599 -8.474 1.00 58.78 88 ASN A CA 1
ATOM 731 C C . ASN A 1 88 ? 0.585 7.908 -8.141 1.00 58.78 88 ASN A C 1
ATOM 733 O O . ASN A 1 88 ? 1.238 7.326 -9.004 1.00 58.78 88 ASN A O 1
ATOM 737 N N . ASN A 1 89 ? 0.990 7.985 -6.876 1.00 77.62 89 ASN A N 1
ATOM 738 C CA . ASN A 1 89 ? 2.193 7.317 -6.376 1.00 77.62 89 ASN A CA 1
ATOM 739 C C . ASN A 1 89 ? 1.920 5.976 -5.698 1.00 77.62 89 ASN A C 1
ATOM 741 O O . ASN A 1 89 ? 2.880 5.307 -5.328 1.00 77.62 89 ASN A O 1
ATOM 745 N N . ASN A 1 90 ? 0.646 5.599 -5.564 1.00 87.81 90 ASN A N 1
ATOM 746 C CA . ASN A 1 90 ? 0.204 4.361 -4.943 1.00 87.81 90 ASN A CA 1
ATOM 747 C C . ASN A 1 90 ? -0.775 3.628 -5.865 1.00 87.81 90 ASN A C 1
ATOM 749 O O . ASN A 1 90 ? -1.676 4.250 -6.427 1.00 87.81 90 ASN A O 1
ATOM 753 N N . TYR A 1 91 ? -0.654 2.310 -5.926 1.00 92.12 91 TYR A N 1
ATOM 754 C CA . TYR A 1 91 ? -1.666 1.396 -6.435 1.00 92.12 91 TYR A CA 1
ATOM 755 C C . TYR A 1 91 ? -2.105 0.474 -5.299 1.00 92.12 91 TYR A C 1
ATOM 757 O O . TYR A 1 91 ? -1.278 0.024 -4.506 1.00 92.12 91 TYR A O 1
ATOM 765 N N . ILE A 1 92 ? -3.402 0.195 -5.212 1.00 93.25 92 ILE A N 1
ATOM 766 C CA . ILE A 1 92 ? -3.966 -0.762 -4.258 1.00 93.25 92 ILE A CA 1
ATOM 767 C C . ILE A 1 92 ? -4.652 -1.850 -5.063 1.00 93.25 92 ILE A C 1
ATOM 769 O O . ILE A 1 92 ? -5.473 -1.539 -5.924 1.00 93.25 92 ILE A O 1
ATOM 773 N N . THR A 1 93 ? -4.318 -3.106 -4.780 1.00 94.88 93 THR A N 1
ATOM 774 C CA . THR A 1 93 ? -4.886 -4.247 -5.500 1.00 94.88 93 THR A CA 1
ATOM 775 C C . THR A 1 93 ? -6.393 -4.351 -5.319 1.00 94.88 93 THR A C 1
ATOM 777 O O . THR A 1 93 ? -6.968 -3.903 -4.322 1.00 94.88 93 THR A O 1
ATOM 780 N N . SER A 1 94 ? -7.052 -4.982 -6.284 1.00 94.19 94 SER A N 1
ATOM 781 C CA . SER A 1 94 ? -8.504 -5.134 -6.331 1.00 94.19 94 SER A CA 1
ATOM 782 C C . SER A 1 94 ? -9.046 -5.917 -5.131 1.00 94.19 94 SER A C 1
ATOM 784 O O . SER A 1 94 ? -10.174 -5.683 -4.680 1.00 94.19 94 SER A O 1
ATOM 786 N N . ASP A 1 95 ? -8.249 -6.834 -4.582 1.00 94.62 95 ASP A N 1
ATOM 787 C CA . ASP A 1 95 ? -8.526 -7.579 -3.347 1.00 94.6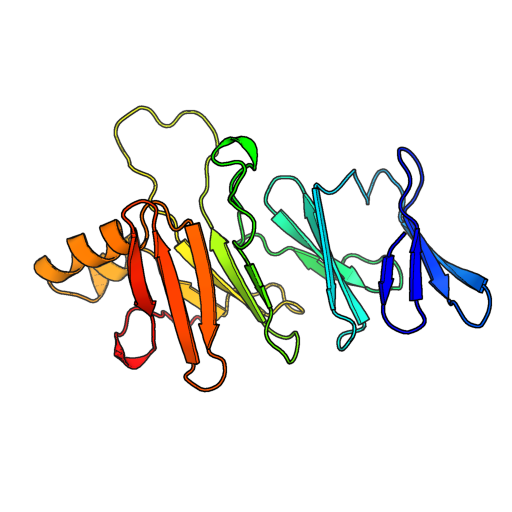2 95 ASP A CA 1
ATOM 788 C C . ASP A 1 95 ? -8.178 -6.805 -2.058 1.00 94.62 95 ASP A C 1
ATOM 790 O O . ASP A 1 95 ? -8.507 -7.262 -0.962 1.00 94.62 95 ASP A O 1
ATOM 794 N N . GLN A 1 96 ? -7.556 -5.628 -2.189 1.00 94.62 96 GLN A N 1
ATOM 795 C CA . GLN A 1 96 ? -7.112 -4.740 -1.114 1.00 94.62 96 GLN A CA 1
ATOM 796 C C . GLN A 1 96 ? -6.133 -5.398 -0.129 1.00 94.62 96 GLN A C 1
ATOM 798 O O . GLN A 1 96 ? -6.119 -5.069 1.058 1.00 94.62 96 GLN A O 1
ATOM 803 N N . ASN A 1 97 ? -5.323 -6.347 -0.603 1.00 94.38 97 ASN A N 1
ATOM 804 C CA . ASN A 1 97 ? -4.271 -6.977 0.193 1.00 94.38 97 ASN A CA 1
ATOM 805 C C . ASN A 1 97 ? -2.931 -6.249 0.089 1.00 94.38 97 ASN A C 1
ATOM 807 O O . ASN A 1 97 ? -2.182 -6.232 1.068 1.00 94.38 97 ASN A O 1
ATOM 811 N N . LEU A 1 98 ? -2.616 -5.682 -1.078 1.00 94.56 98 LEU A N 1
ATOM 812 C CA . LEU A 1 98 ? -1.316 -5.087 -1.357 1.00 94.56 98 LEU A CA 1
ATOM 813 C C . LEU A 1 98 ? -1.441 -3.600 -1.673 1.00 94.56 98 LEU A C 1
ATOM 815 O O . LEU A 1 98 ? -2.378 -3.158 -2.341 1.00 94.56 98 LEU A O 1
ATOM 819 N N . ILE A 1 99 ? -0.443 -2.851 -1.222 1.00 94.00 99 ILE A N 1
ATOM 820 C CA . ILE A 1 99 ? -0.164 -1.489 -1.654 1.00 94.00 99 ILE A CA 1
ATOM 821 C C . ILE A 1 99 ? 1.182 -1.482 -2.367 1.00 94.00 99 ILE A C 1
ATOM 823 O O . ILE A 1 99 ? 2.156 -2.064 -1.892 1.00 94.00 99 ILE A O 1
ATOM 827 N N . ILE A 1 100 ? 1.224 -0.832 -3.522 1.00 93.75 100 ILE A N 1
ATOM 828 C CA . ILE A 1 100 ? 2.425 -0.648 -4.327 1.00 93.75 100 ILE A CA 1
ATOM 829 C C . ILE A 1 100 ? 2.676 0.844 -4.408 1.00 93.75 100 ILE A C 1
ATOM 831 O O . ILE A 1 100 ? 1.792 1.566 -4.858 1.00 93.75 100 ILE A O 1
ATOM 835 N N . SER A 1 101 ? 3.855 1.311 -4.010 1.00 91.62 101 SER A N 1
ATOM 836 C CA . SER A 1 101 ? 4.164 2.738 -4.050 1.00 91.62 101 SER A CA 1
ATOM 837 C C . SER A 1 101 ? 5.533 3.040 -4.607 1.00 91.62 101 SER A C 1
ATOM 839 O O . SER A 1 101 ? 6.501 2.347 -4.303 1.00 91.62 101 SER A O 1
ATOM 841 N N . TYR A 1 102 ? 5.628 4.148 -5.335 1.00 90.06 102 TYR A N 1
ATOM 842 C CA . TYR A 1 102 ? 6.912 4.791 -5.563 1.00 90.06 102 TYR A CA 1
ATOM 843 C C . TYR A 1 102 ? 7.282 5.641 -4.342 1.00 90.06 102 TYR A C 1
ATOM 845 O O . TYR A 1 102 ? 6.560 6.564 -3.959 1.00 90.06 102 TYR A O 1
ATOM 853 N N . CYS A 1 103 ? 8.412 5.298 -3.738 1.00 86.94 103 CYS A N 1
ATOM 854 C CA . CYS A 1 103 ? 8.905 5.820 -2.476 1.00 86.94 103 CYS A CA 1
ATOM 855 C C . CYS A 1 103 ? 10.234 6.534 -2.704 1.00 86.94 103 CYS A C 1
ATOM 857 O O . CYS A 1 103 ? 11.117 6.017 -3.396 1.00 86.94 103 CYS A O 1
ATOM 859 N N . ARG A 1 104 ? 10.395 7.704 -2.094 1.00 78.44 104 ARG A N 1
ATOM 860 C CA . ARG A 1 104 ? 11.638 8.473 -2.140 1.00 78.44 104 ARG A CA 1
ATOM 861 C C . ARG A 1 104 ? 11.785 9.221 -0.829 1.00 78.44 104 ARG A C 1
ATOM 863 O O . ARG A 1 104 ? 10.884 9.969 -0.463 1.00 78.44 104 ARG A O 1
ATOM 870 N N . ASP A 1 105 ? 12.901 8.989 -0.155 1.00 65.44 105 ASP A N 1
ATOM 871 C CA . ASP A 1 105 ? 13.249 9.723 1.051 1.00 65.44 105 ASP A CA 1
ATOM 872 C C . ASP A 1 105 ? 13.883 11.057 0.646 1.00 65.44 105 ASP A C 1
ATOM 874 O O . ASP A 1 105 ? 14.947 11.083 0.025 1.00 65.44 105 ASP A O 1
ATOM 878 N N . ASP A 1 106 ? 13.169 12.144 0.928 1.00 59.88 106 ASP A N 1
ATOM 879 C CA . ASP A 1 106 ? 13.596 13.520 0.666 1.00 59.88 106 ASP A CA 1
ATOM 880 C C . ASP A 1 106 ? 13.975 14.233 1.985 1.00 59.88 106 ASP A C 1
ATOM 882 O O . ASP A 1 106 ? 13.947 15.463 2.031 1.00 59.88 106 ASP A O 1
ATOM 886 N N . SER A 1 107 ? 14.284 13.505 3.073 1.00 53.72 107 SER A N 1
ATOM 887 C CA . SER A 1 107 ? 14.766 14.121 4.320 1.00 53.72 107 SER A CA 1
ATOM 888 C C . SER A 1 107 ? 15.919 15.096 4.018 1.00 53.72 107 SER A C 1
ATOM 890 O O . SER A 1 107 ? 16.905 14.699 3.396 1.00 53.72 107 SER A O 1
ATOM 892 N N . GLU A 1 108 ? 15.743 16.366 4.391 1.00 45.34 108 GLU A N 1
ATOM 893 C CA . GLU A 1 108 ? 16.536 17.524 3.951 1.00 45.34 108 GLU A CA 1
ATOM 894 C C . GLU A 1 108 ? 18.064 17.386 4.146 1.00 45.34 108 GLU A C 1
ATOM 896 O O . GLU A 1 108 ? 18.543 16.692 5.040 1.00 45.34 108 GLU A O 1
ATOM 901 N N . ASP A 1 109 ? 18.814 18.111 3.303 1.00 43.03 109 ASP A N 1
ATOM 902 C CA . ASP A 1 109 ? 20.270 18.331 3.340 1.00 43.03 109 ASP A CA 1
ATOM 903 C C . ASP A 1 109 ? 21.196 17.122 3.119 1.00 43.03 109 ASP A C 1
ATOM 905 O O . ASP A 1 109 ? 22.124 16.856 3.883 1.00 43.03 109 ASP A O 1
ATOM 909 N N . GLN A 1 110 ? 21.073 16.473 1.958 1.00 42.84 110 GLN A N 1
ATOM 910 C CA . GLN A 1 110 ? 22.241 15.841 1.335 1.00 42.84 110 GLN A CA 1
ATOM 911 C C . GLN A 1 110 ? 22.667 16.622 0.095 1.00 42.84 110 GLN A C 1
ATOM 913 O O . GLN A 1 110 ? 22.160 16.460 -1.014 1.00 42.84 110 GLN A O 1
ATOM 918 N N . SER A 1 111 ? 23.620 17.515 0.343 1.00 38.47 111 SER A N 1
ATOM 919 C CA . SER A 1 111 ? 24.473 18.187 -0.626 1.00 38.47 111 SER A CA 1
ATOM 920 C C . SER A 1 111 ? 24.808 17.305 -1.839 1.00 38.47 111 SER A C 1
ATOM 922 O O . SER A 1 111 ? 25.453 16.276 -1.703 1.00 38.47 111 SER A O 1
ATOM 924 N N . MET A 1 112 ? 24.370 17.735 -3.029 1.00 40.84 112 MET A N 1
ATOM 925 C CA . MET A 1 112 ? 25.045 17.681 -4.346 1.00 40.84 112 MET A CA 1
ATOM 926 C C . MET A 1 112 ? 25.784 16.400 -4.821 1.00 40.84 112 MET A C 1
ATOM 928 O O . MET A 1 112 ? 26.410 16.453 -5.876 1.00 40.84 112 MET A O 1
ATOM 932 N N . VAL A 1 113 ? 25.743 15.258 -4.125 1.00 41.88 113 VAL A N 1
ATOM 933 C CA . VAL A 1 113 ? 26.649 14.121 -4.405 1.00 41.88 113 VAL A CA 1
ATOM 934 C C . VAL A 1 113 ? 25.940 12.765 -4.482 1.00 41.88 113 VAL A C 1
ATOM 936 O O . VAL A 1 113 ? 26.486 11.837 -5.074 1.00 41.88 113 VAL A O 1
ATOM 939 N N . THR A 1 114 ? 24.694 12.627 -4.016 1.00 44.22 114 THR A N 1
ATOM 940 C CA . THR A 1 114 ? 23.898 11.431 -4.334 1.00 44.22 114 THR A CA 1
ATOM 941 C C . THR A 1 114 ? 22.530 11.826 -4.879 1.00 44.22 114 THR A C 1
ATOM 943 O O . THR A 1 114 ? 21.682 12.376 -4.185 1.00 44.22 114 THR A O 1
ATOM 946 N N . ASN A 1 115 ? 22.293 11.549 -6.163 1.00 54.41 115 ASN A N 1
ATOM 947 C CA . ASN A 1 115 ? 20.930 11.456 -6.670 1.00 54.41 115 ASN A CA 1
ATOM 948 C C . ASN A 1 115 ? 20.268 10.314 -5.893 1.00 54.41 115 ASN A C 1
ATOM 950 O O . ASN A 1 115 ? 20.480 9.154 -6.234 1.00 54.41 115 ASN A O 1
ATOM 954 N N . VAL A 1 116 ? 19.520 10.611 -4.826 1.0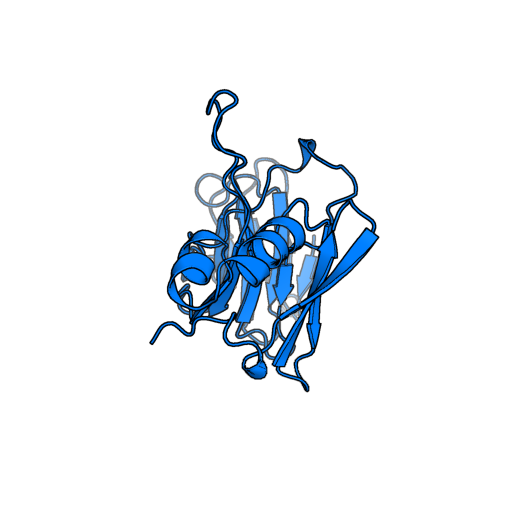0 61.19 116 VAL A N 1
ATOM 955 C CA . VAL A 1 116 ? 18.735 9.590 -4.121 1.00 61.19 116 VAL A CA 1
ATOM 956 C C . VAL A 1 116 ? 17.702 9.072 -5.117 1.00 61.19 116 VAL A C 1
ATOM 958 O O . VAL A 1 116 ? 16.707 9.741 -5.411 1.00 61.19 116 VAL A O 1
ATOM 961 N N . ILE A 1 117 ? 17.997 7.927 -5.726 1.00 75.56 117 ILE A N 1
ATOM 962 C CA . ILE A 1 117 ? 17.116 7.241 -6.668 1.00 75.56 117 ILE A CA 1
ATOM 963 C C . ILE A 1 117 ? 15.994 6.622 -5.841 1.00 75.56 117 ILE A C 1
ATOM 965 O O . ILE A 1 117 ? 16.252 5.987 -4.817 1.00 75.56 117 ILE A O 1
ATOM 969 N N . GLY A 1 118 ? 14.747 6.840 -6.257 1.00 82.94 118 GLY A N 1
ATOM 970 C CA . GLY A 1 118 ? 13.601 6.281 -5.555 1.00 82.94 118 GLY A CA 1
ATOM 971 C C . GLY A 1 118 ? 13.543 4.756 -5.646 1.00 82.94 118 GLY A C 1
ATOM 972 O O . GLY A 1 118 ? 14.371 4.086 -6.265 1.00 82.94 118 GLY A O 1
ATOM 973 N N . SER A 1 119 ? 12.526 4.193 -5.015 1.00 87.81 119 SER A N 1
ATOM 974 C CA . SER A 1 119 ? 12.267 2.758 -5.018 1.00 87.81 119 SER A CA 1
ATOM 975 C C . SER A 1 119 ? 10.786 2.480 -5.192 1.00 87.81 119 SER A C 1
ATOM 977 O O . SER A 1 119 ? 9.957 3.311 -4.841 1.00 87.81 119 SER A O 1
ATOM 979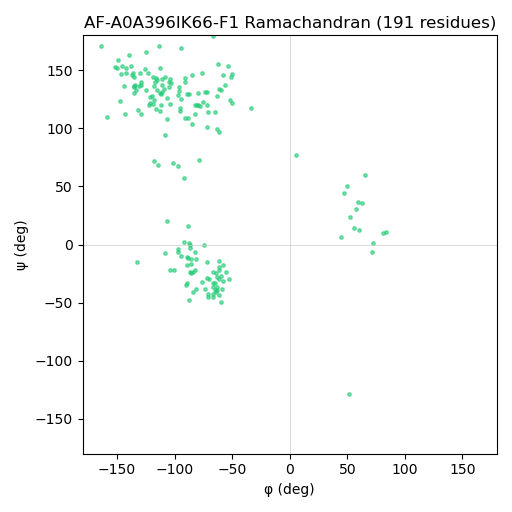 N N . ILE A 1 120 ? 10.449 1.321 -5.741 1.00 91.06 120 ILE A N 1
ATOM 980 C CA . ILE A 1 120 ? 9.069 0.847 -5.792 1.00 91.06 120 ILE A CA 1
ATOM 981 C C . ILE A 1 120 ? 8.928 -0.234 -4.731 1.00 91.06 120 ILE A C 1
ATOM 983 O O . ILE A 1 120 ? 9.637 -1.241 -4.775 1.00 91.06 120 ILE A O 1
ATOM 987 N N . ASN A 1 121 ? 8.024 -0.026 -3.786 1.00 91.94 121 ASN A N 1
ATOM 988 C CA . ASN A 1 121 ? 7.780 -0.950 -2.690 1.00 91.94 121 ASN A CA 1
ATOM 989 C C . ASN A 1 121 ? 6.415 -1.600 -2.859 1.00 91.94 121 ASN A C 1
ATOM 991 O O . ASN A 1 121 ? 5.463 -0.942 -3.274 1.00 91.94 121 ASN A O 1
ATOM 995 N N . VAL A 1 122 ? 6.336 -2.880 -2.516 1.00 93.25 122 VAL A N 1
ATOM 996 C CA . VAL A 1 122 ? 5.104 -3.658 -2.455 1.00 93.25 122 VAL A CA 1
ATOM 997 C C . VAL A 1 122 ? 4.979 -4.188 -1.037 1.00 93.25 122 VAL A C 1
ATOM 999 O O . VAL A 1 122 ? 5.839 -4.955 -0.598 1.00 93.25 122 VAL A O 1
ATOM 1002 N N . SER A 1 123 ? 3.904 -3.826 -0.346 1.00 94.38 123 SER A N 1
ATOM 1003 C CA . SER A 1 123 ? 3.662 -4.248 1.034 1.00 94.38 123 SER A CA 1
ATOM 1004 C C . SER A 1 123 ? 2.268 -4.812 1.212 1.00 94.38 123 SER A C 1
ATOM 1006 O O . SER A 1 123 ? 1.307 -4.391 0.566 1.00 94.38 123 SER A O 1
ATOM 1008 N N . ASN A 1 124 ? 2.153 -5.775 2.120 1.00 94.62 124 ASN A N 1
ATOM 1009 C CA . ASN A 1 124 ? 0.867 -6.262 2.579 1.00 94.62 124 ASN A CA 1
ATOM 1010 C C . ASN A 1 124 ? 0.250 -5.237 3.535 1.00 94.62 124 ASN A C 1
ATOM 1012 O O . ASN A 1 124 ? 0.838 -4.911 4.564 1.00 94.62 124 ASN A O 1
ATOM 1016 N N . ILE A 1 125 ? -0.948 -4.758 3.210 1.00 94.94 125 ILE A N 1
ATOM 1017 C CA . ILE A 1 125 ? -1.591 -3.662 3.940 1.00 94.94 125 ILE A CA 1
ATOM 1018 C C . ILE A 1 125 ? -1.906 -4.055 5.385 1.00 94.94 125 ILE A C 1
ATOM 1020 O O . ILE A 1 125 ? -1.714 -3.253 6.289 1.00 94.94 125 ILE A O 1
ATOM 1024 N N . LEU A 1 126 ? -2.384 -5.280 5.617 1.00 93.75 126 LEU A N 1
ATOM 1025 C CA . LEU A 1 126 ? -2.813 -5.703 6.951 1.00 93.75 126 LEU A CA 1
ATOM 1026 C C . LEU A 1 126 ? -1.627 -5.891 7.901 1.00 93.75 126 LEU A C 1
ATOM 1028 O O . LEU A 1 126 ? -1.680 -5.466 9.048 1.00 93.75 126 LEU A O 1
ATOM 1032 N N . SER A 1 127 ? -0.567 -6.545 7.429 1.00 93.75 127 SER A N 1
ATOM 1033 C CA . SER A 1 127 ? 0.610 -6.827 8.259 1.00 93.75 127 SER A CA 1
ATOM 1034 C C . SER A 1 127 ? 1.628 -5.688 8.284 1.00 93.75 127 SER A C 1
ATOM 1036 O O . SER A 1 127 ? 2.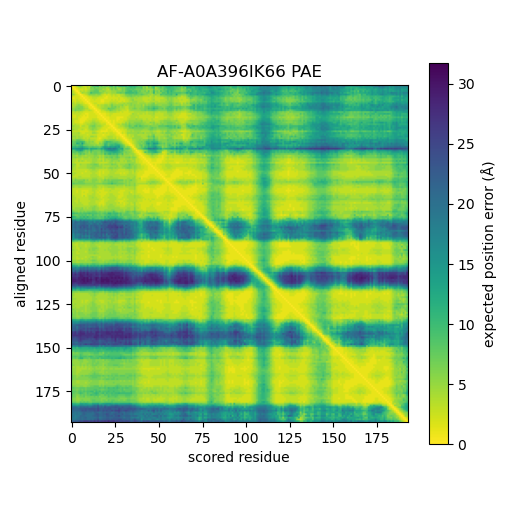507 -5.690 9.140 1.00 93.75 127 SER A O 1
ATOM 1038 N N . GLY A 1 128 ? 1.558 -4.748 7.339 1.00 91.94 128 GLY A N 1
ATOM 1039 C CA . GLY A 1 128 ? 2.561 -3.698 7.148 1.00 91.94 128 GLY A CA 1
ATOM 1040 C C . GLY A 1 128 ? 3.884 -4.195 6.559 1.00 91.94 128 GLY A C 1
ATOM 1041 O O . GLY A 1 128 ? 4.816 -3.416 6.388 1.00 91.94 128 GLY A O 1
ATOM 1042 N N . LYS A 1 129 ? 4.004 -5.494 6.252 1.00 92.38 129 LYS A N 1
ATOM 1043 C CA . LYS A 1 129 ? 5.264 -6.088 5.796 1.00 92.38 129 LYS A CA 1
ATOM 1044 C C . LYS A 1 129 ? 5.517 -5.811 4.317 1.00 92.38 129 LYS A C 1
ATOM 1046 O O . LYS A 1 129 ? 4.683 -6.129 3.469 1.00 92.38 129 LYS A O 1
ATOM 1051 N N . CYS A 1 130 ? 6.723 -5.329 4.027 1.00 90.62 130 CYS A N 1
ATOM 1052 C CA . CYS A 1 130 ? 7.299 -5.246 2.687 1.00 90.62 130 CYS A CA 1
ATOM 1053 C C . CYS A 1 130 ? 7.522 -6.648 2.112 1.00 90.62 130 CYS A C 1
ATOM 1055 O O . CYS A 1 130 ? 8.366 -7.386 2.619 1.00 90.62 130 CYS A O 1
ATOM 1057 N N . VAL A 1 131 ? 6.785 -6.995 1.055 1.00 91.50 131 VAL A N 1
ATOM 1058 C CA . VAL A 1 131 ? 6.851 -8.296 0.363 1.00 91.50 131 VAL A CA 1
ATOM 1059 C C . VAL A 1 131 ? 7.671 -8.236 -0.921 1.00 91.50 131 VAL A C 1
ATOM 1061 O O . VAL A 1 131 ? 8.178 -9.261 -1.371 1.00 91.50 131 VAL A O 1
ATOM 1064 N N . ALA A 1 132 ? 7.838 -7.053 -1.517 1.00 89.06 132 ALA A N 1
ATOM 1065 C CA . ALA A 1 132 ? 8.791 -6.860 -2.601 1.00 89.06 132 ALA A CA 1
ATOM 1066 C C . ALA A 1 132 ? 9.328 -5.429 -2.668 1.00 89.06 132 ALA A C 1
ATOM 1068 O O . ALA A 1 132 ? 8.664 -4.477 -2.261 1.00 89.06 132 ALA A O 1
ATOM 1069 N N . LYS A 1 133 ? 10.543 -5.273 -3.204 1.00 88.00 133 LYS A N 1
ATOM 1070 C CA . LYS A 1 133 ? 11.149 -3.956 -3.433 1.00 88.00 133 LYS A CA 1
ATOM 1071 C C . LYS A 1 133 ? 11.984 -3.928 -4.709 1.00 88.00 133 LYS A C 1
ATOM 1073 O O . LYS A 1 133 ? 12.791 -4.826 -4.938 1.00 88.00 133 LYS A O 1
ATOM 1078 N N . ILE A 1 134 ? 11.831 -2.858 -5.484 1.00 87.25 134 ILE A N 1
ATOM 1079 C CA . ILE A 1 134 ? 12.648 -2.520 -6.652 1.00 87.25 134 ILE A CA 1
ATOM 1080 C C . ILE A 1 134 ? 13.447 -1.265 -6.296 1.00 87.25 134 ILE A C 1
ATOM 1082 O O . ILE A 1 134 ? 12.867 -0.232 -5.964 1.00 87.25 134 ILE A O 1
ATOM 1086 N N . ASN A 1 135 ? 14.774 -1.341 -6.331 1.00 84.00 135 ASN A N 1
ATOM 1087 C CA . ASN A 1 135 ? 15.653 -0.192 -6.118 1.00 84.00 135 ASN A CA 1
ATOM 1088 C C . ASN A 1 135 ? 16.951 -0.346 -6.922 1.00 84.00 135 ASN A C 1
ATOM 1090 O O . ASN A 1 135 ? 17.335 -1.457 -7.294 1.00 84.00 135 ASN A O 1
ATOM 1094 N N . ALA A 1 136 ? 17.631 0.772 -7.178 1.00 73.94 136 ALA A N 1
ATOM 1095 C CA . ALA A 1 136 ? 18.876 0.763 -7.939 1.00 73.94 136 ALA A CA 1
ATOM 1096 C C . ALA A 1 136 ? 20.016 0.048 -7.192 1.00 73.94 136 ALA A C 1
ATOM 1098 O O . ALA A 1 136 ? 20.790 -0.672 -7.813 1.00 73.94 136 ALA A O 1
ATOM 1099 N N . THR A 1 137 ? 20.098 0.183 -5.863 1.00 67.94 137 THR A N 1
ATOM 1100 C CA . THR A 1 137 ? 21.195 -0.368 -5.049 1.00 67.94 137 THR A CA 1
ATOM 1101 C C . THR A 1 137 ? 21.278 -1.890 -5.072 1.00 67.94 137 THR A C 1
ATOM 1103 O O . THR A 1 137 ? 22.380 -2.417 -5.123 1.00 67.94 137 THR A O 1
ATOM 1106 N N . LYS A 1 138 ? 20.155 -2.613 -5.100 1.00 60.66 138 LYS A N 1
ATOM 1107 C CA . LYS A 1 138 ? 20.153 -4.080 -5.222 1.00 60.66 138 LYS A CA 1
ATOM 1108 C C . LYS A 1 138 ? 20.202 -4.565 -6.669 1.00 60.66 138 LYS A C 1
ATOM 1110 O O . LYS A 1 138 ? 20.710 -5.650 -6.927 1.00 60.66 138 LYS A O 1
ATOM 1115 N N . ALA A 1 139 ? 19.776 -3.749 -7.636 1.00 56.69 139 ALA A N 1
ATOM 1116 C CA . ALA A 1 139 ? 20.023 -4.042 -9.050 1.00 56.69 139 ALA A CA 1
ATOM 1117 C C . ALA A 1 139 ? 21.533 -4.091 -9.383 1.00 56.69 139 ALA A C 1
ATOM 1119 O O . ALA A 1 139 ? 21.922 -4.756 -10.344 1.00 56.69 139 ALA A O 1
ATOM 1120 N N . LEU A 1 140 ? 22.395 -3.453 -8.570 1.00 54.03 140 LEU A N 1
ATOM 1121 C CA . LEU A 1 140 ? 23.855 -3.585 -8.679 1.00 54.03 140 LEU A CA 1
ATOM 1122 C C . LEU A 1 140 ? 24.361 -5.014 -8.427 1.00 54.03 140 LEU A C 1
ATOM 1124 O O . LEU A 1 140 ? 25.423 -5.341 -8.964 1.00 54.03 140 LEU A O 1
ATOM 1128 N N . GLU A 1 141 ? 23.650 -5.817 -7.628 1.00 57.72 141 GLU A N 1
ATOM 1129 C CA . GLU A 1 141 ? 24.063 -7.167 -7.214 1.00 57.72 141 GLU A CA 1
ATOM 1130 C C . GLU A 1 141 ? 23.658 -8.244 -8.233 1.00 57.72 141 GLU A C 1
ATOM 1132 O O . GLU A 1 141 ? 24.304 -9.285 -8.311 1.00 57.72 141 GLU A O 1
ATOM 1137 N N . CYS A 1 142 ? 22.619 -7.997 -9.041 1.00 53.34 142 CYS A N 1
ATOM 1138 C CA . CYS A 1 142 ? 22.004 -9.030 -9.882 1.00 53.34 142 CYS A CA 1
ATOM 1139 C C . CYS A 1 142 ? 22.270 -8.893 -11.394 1.00 53.34 142 CYS A C 1
ATOM 1141 O O . CYS A 1 142 ? 21.861 -9.778 -12.143 1.00 53.34 142 CYS A O 1
ATOM 1143 N N . ILE A 1 143 ? 22.898 -7.808 -11.883 1.00 57.00 143 ILE A N 1
ATOM 1144 C CA . ILE A 1 143 ? 22.984 -7.530 -13.334 1.00 57.00 143 ILE A CA 1
ATOM 1145 C C . ILE A 1 143 ? 24.337 -6.929 -13.769 1.00 57.00 143 ILE A C 1
ATOM 1147 O O . ILE A 1 143 ? 24.954 -6.159 -13.033 1.00 57.00 143 ILE A O 1
ATOM 1151 N N . ASP A 1 144 ? 24.773 -7.243 -14.999 1.00 57.38 144 ASP A N 1
ATOM 1152 C CA . ASP A 1 144 ? 25.885 -6.598 -15.720 1.00 57.38 144 ASP A CA 1
ATOM 1153 C C . ASP A 1 144 ? 25.792 -5.063 -15.739 1.00 57.38 144 ASP A C 1
ATOM 1155 O O . ASP A 1 144 ? 24.710 -4.474 -15.826 1.00 57.38 144 ASP A O 1
ATOM 1159 N N . SER A 1 145 ? 26.955 -4.402 -15.718 1.00 57.31 145 SER A N 1
ATOM 1160 C CA . SER A 1 145 ? 27.112 -2.940 -15.621 1.00 57.31 145 SER A CA 1
ATOM 1161 C C . SER A 1 145 ? 26.323 -2.129 -16.659 1.00 57.31 145 SER A C 1
ATOM 1163 O O . SER A 1 145 ? 25.873 -1.028 -16.343 1.00 57.31 145 SER A O 1
ATOM 1165 N N . SER A 1 146 ? 26.079 -2.678 -17.852 1.00 55.56 146 SER A N 1
ATOM 1166 C CA . SER A 1 146 ? 25.340 -2.021 -18.941 1.00 55.56 146 SER A CA 1
ATOM 1167 C C . SER A 1 146 ? 23.838 -1.854 -18.671 1.00 55.56 146 SER A C 1
ATOM 1169 O O . SER A 1 146 ? 23.239 -0.881 -19.123 1.00 55.56 146 SER A O 1
ATOM 1171 N N . LYS A 1 147 ? 23.216 -2.748 -17.892 1.00 59.78 147 LYS A N 1
ATOM 1172 C CA . LYS A 1 147 ? 21.794 -2.643 -17.504 1.00 59.78 147 LYS A CA 1
ATOM 1173 C C . LYS A 1 147 ? 21.585 -1.823 -16.222 1.00 59.78 147 LYS A C 1
ATOM 1175 O O . LYS A 1 147 ? 20.457 -1.433 -15.931 1.00 59.78 147 LYS A O 1
ATOM 1180 N N . LYS A 1 148 ? 22.656 -1.509 -15.479 1.00 58.69 148 LYS A N 1
ATOM 1181 C CA . LYS A 1 148 ? 22.597 -0.729 -14.226 1.00 58.69 148 LYS A CA 1
ATOM 1182 C C . LYS A 1 148 ? 22.165 0.718 -14.456 1.00 58.69 148 LYS A C 1
ATOM 1184 O O . LYS A 1 148 ? 21.293 1.210 -13.745 1.00 58.69 148 LYS A O 1
ATOM 1189 N N . MET A 1 149 ? 22.727 1.373 -15.477 1.00 58.41 149 MET A N 1
ATOM 1190 C CA . MET A 1 149 ? 22.322 2.731 -15.870 1.00 58.41 149 MET A CA 1
ATOM 1191 C C . MET A 1 149 ? 20.835 2.798 -16.241 1.00 58.41 149 MET A C 1
ATOM 1193 O O . MET A 1 149 ? 20.157 3.738 -15.843 1.00 58.41 149 MET A O 1
ATOM 1197 N N . SER A 1 150 ? 20.315 1.759 -16.905 1.00 71.38 150 SER A N 1
ATOM 1198 C CA . SER A 1 150 ? 18.906 1.691 -17.309 1.00 71.38 150 SER A CA 1
ATOM 1199 C C . SER A 1 150 ? 17.944 1.625 -16.117 1.00 71.38 150 SER A C 1
ATOM 1201 O O . SER A 1 150 ? 16.906 2.275 -16.153 1.00 71.38 150 SER A O 1
ATOM 1203 N N . VAL A 1 151 ? 18.277 0.895 -15.044 1.00 79.12 151 VAL A N 1
ATOM 1204 C CA . VAL A 1 151 ? 17.410 0.802 -13.850 1.00 79.12 151 VAL A CA 1
ATOM 1205 C C . VAL A 1 151 ? 17.393 2.112 -13.067 1.00 79.12 151 VAL A C 1
ATOM 1207 O O . VAL A 1 151 ? 16.333 2.551 -12.626 1.00 79.12 151 VAL A O 1
ATOM 1210 N N . THR A 1 152 ? 18.556 2.745 -12.907 1.00 80.00 152 THR A N 1
ATOM 1211 C CA . THR A 1 152 ? 18.677 4.053 -12.255 1.00 80.00 152 THR A CA 1
ATOM 1212 C C . THR A 1 152 ? 17.855 5.114 -12.982 1.00 80.00 152 THR A C 1
ATOM 1214 O O . THR A 1 152 ? 17.056 5.794 -12.346 1.00 80.00 152 THR A O 1
ATOM 1217 N N . GLU A 1 153 ? 17.996 5.205 -14.306 1.00 82.19 153 GLU A N 1
ATOM 1218 C CA . GLU A 1 153 ? 17.224 6.131 -15.144 1.00 82.19 153 GLU A CA 1
ATOM 1219 C C . GLU A 1 153 ? 15.718 5.819 -15.101 1.00 82.19 153 GLU A C 1
ATOM 1221 O O . GLU A 1 153 ? 14.882 6.719 -15.018 1.00 82.19 153 GLU A O 1
ATOM 1226 N N . ALA A 1 154 ? 15.357 4.532 -15.085 1.00 86.06 154 ALA A N 1
ATOM 1227 C CA . ALA A 1 154 ? 13.968 4.092 -15.023 1.00 86.06 154 ALA A CA 1
ATOM 1228 C C . ALA A 1 154 ? 13.273 4.429 -13.695 1.00 86.06 154 ALA A C 1
ATOM 1230 O O . ALA A 1 154 ? 12.070 4.694 -13.676 1.00 86.06 154 ALA A O 1
ATOM 1231 N N . LEU A 1 155 ? 14.016 4.417 -12.585 1.00 86.81 155 LEU A N 1
ATOM 1232 C CA . LEU A 1 155 ? 13.517 4.803 -11.261 1.00 86.81 155 LEU A CA 1
ATOM 1233 C C . LEU A 1 155 ? 13.607 6.311 -11.010 1.00 86.81 155 LEU A C 1
ATOM 1235 O O . LEU A 1 155 ? 13.039 6.814 -10.039 1.00 86.81 155 LEU A O 1
ATOM 1239 N N . GLU A 1 156 ? 14.319 7.049 -11.856 1.00 84.19 156 GLU A N 1
ATOM 1240 C CA . GLU A 1 156 ? 14.515 8.473 -11.671 1.00 84.19 156 GLU A CA 1
ATOM 1241 C C . GLU A 1 156 ? 13.276 9.270 -12.087 1.00 84.19 156 GLU A C 1
ATOM 1243 O O . GLU A 1 156 ? 12.865 9.296 -13.244 1.00 84.19 156 GLU A O 1
ATOM 1248 N N . GLY A 1 157 ? 12.692 9.992 -11.127 1.00 79.94 157 GLY A N 1
ATOM 1249 C CA . GLY A 1 157 ? 11.597 10.915 -11.412 1.00 79.94 157 GLY A CA 1
ATOM 1250 C C . GLY A 1 157 ? 10.349 10.227 -11.967 1.00 79.94 157 GLY A C 1
ATOM 1251 O O . GLY A 1 157 ? 9.689 10.812 -12.825 1.00 79.94 157 GLY A O 1
ATOM 1252 N N . ILE A 1 158 ? 10.036 9.011 -11.501 1.00 86.50 158 ILE A N 1
ATOM 1253 C CA . ILE A 1 158 ? 8.757 8.334 -11.776 1.00 86.50 158 ILE A CA 1
ATOM 1254 C C . ILE A 1 158 ? 7.618 9.282 -11.424 1.00 86.50 158 ILE A C 1
ATOM 1256 O O . ILE A 1 158 ? 7.587 9.721 -10.286 1.00 86.50 158 ILE A O 1
ATOM 1260 N N . THR A 1 159 ? 6.716 9.572 -12.366 1.00 84.69 159 THR A N 1
ATOM 1261 C CA . THR A 1 159 ? 5.537 10.454 -12.248 1.00 84.69 159 THR A CA 1
ATOM 1262 C C . THR A 1 159 ? 4.216 9.706 -12.122 1.00 84.69 159 THR A C 1
ATOM 1264 O O . THR A 1 159 ? 3.240 10.257 -11.614 1.00 84.69 159 THR A O 1
ATOM 1267 N N . THR A 1 160 ? 4.175 8.454 -12.574 1.00 87.31 160 THR A N 1
ATOM 1268 C CA . THR A 1 160 ? 2.981 7.609 -12.532 1.00 87.31 160 THR A CA 1
ATOM 1269 C C . THR A 1 160 ? 3.363 6.153 -12.318 1.00 87.31 160 THR A C 1
ATOM 1271 O O . THR A 1 160 ? 4.405 5.700 -12.799 1.00 87.31 160 THR A O 1
ATOM 1274 N N . LEU A 1 161 ? 2.504 5.425 -11.610 1.00 90.88 161 LEU A N 1
ATOM 1275 C CA . LEU A 1 161 ? 2.644 4.004 -11.339 1.00 90.88 161 LEU A CA 1
ATOM 1276 C C . LEU A 1 161 ? 1.302 3.304 -11.560 1.00 90.88 161 LEU A C 1
ATOM 1278 O O . LEU A 1 161 ? 0.261 3.769 -11.097 1.00 90.88 161 LEU A O 1
ATOM 1282 N N . TYR A 1 162 ? 1.346 2.162 -12.237 1.00 92.31 162 TYR A N 1
ATOM 1283 C CA . TYR A 1 162 ? 0.211 1.270 -12.443 1.00 92.31 162 TYR A CA 1
ATOM 1284 C C . TYR A 1 162 ? 0.655 -0.179 -12.249 1.00 92.31 162 TYR A C 1
ATOM 1286 O O . TYR A 1 162 ? 1.785 -0.528 -12.586 1.00 92.31 162 TYR A O 1
ATOM 1294 N N . TYR A 1 163 ? -0.220 -1.026 -11.717 1.00 93.31 163 TYR A N 1
ATOM 1295 C CA . TYR A 1 163 ? 0.039 -2.454 -11.585 1.00 93.31 163 TYR A CA 1
ATOM 1296 C C . TYR A 1 163 ? -1.031 -3.239 -12.333 1.00 93.31 163 TYR A C 1
ATOM 1298 O O . TYR A 1 163 ? -2.220 -3.108 -12.052 1.00 93.31 163 TYR A O 1
ATOM 1306 N N . ASP A 1 164 ? -0.583 -4.042 -13.291 1.00 93.00 164 ASP A N 1
ATOM 1307 C CA . ASP A 1 164 ? -1.410 -5.016 -13.987 1.00 93.00 164 ASP A CA 1
ATOM 1308 C C . ASP A 1 164 ? -1.443 -6.295 -13.137 1.00 93.00 164 ASP A C 1
ATOM 1310 O O . ASP A 1 164 ? -0.457 -7.040 -13.065 1.00 93.00 164 ASP A O 1
ATOM 1314 N N . GLU A 1 165 ? -2.566 -6.505 -12.445 1.00 92.12 165 GLU A N 1
ATOM 1315 C CA . GLU A 1 165 ? -2.772 -7.645 -11.544 1.00 92.12 165 GLU A CA 1
ATOM 1316 C C . GLU A 1 165 ? -2.774 -8.986 -12.294 1.00 92.12 165 GLU A C 1
ATOM 1318 O O . GLU A 1 165 ? -2.270 -9.973 -11.755 1.00 92.12 165 GLU A O 1
ATOM 1323 N N . ASP A 1 166 ? -3.253 -9.016 -13.542 1.00 91.12 166 ASP A N 1
ATOM 1324 C CA . ASP A 1 166 ? -3.316 -10.231 -14.362 1.00 91.12 166 ASP A CA 1
ATOM 1325 C C . ASP A 1 166 ? -1.922 -1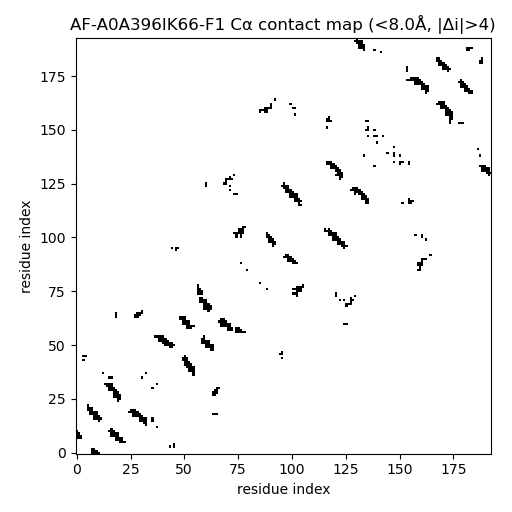0.643 -14.849 1.00 91.12 166 ASP A C 1
ATOM 1327 O O . ASP A 1 166 ? -1.577 -11.827 -14.893 1.00 91.12 166 ASP A O 1
ATOM 1331 N N . ARG A 1 167 ? -1.087 -9.660 -15.204 1.00 89.06 167 ARG A N 1
ATOM 1332 C CA . ARG A 1 167 ? 0.285 -9.894 -15.685 1.00 89.06 167 ARG A CA 1
ATOM 1333 C C . ARG A 1 167 ? 1.328 -9.936 -14.577 1.00 89.06 167 ARG A C 1
ATOM 1335 O O . ARG A 1 167 ? 2.471 -10.304 -14.857 1.00 89.06 167 ARG A O 1
ATOM 1342 N N . ASN A 1 168 ? 0.969 -9.557 -13.350 1.00 88.81 168 ASN A N 1
ATOM 1343 C CA . ASN A 1 168 ? 1.903 -9.361 -12.241 1.00 88.81 168 ASN A CA 1
ATOM 1344 C C . ASN A 1 168 ? 3.087 -8.466 -12.658 1.00 88.81 168 ASN A C 1
ATOM 1346 O O . ASN A 1 168 ? 4.264 -8.825 -12.518 1.00 88.81 168 ASN A O 1
ATOM 1350 N N . ALA A 1 169 ? 2.751 -7.320 -13.256 1.00 90.50 169 ALA A N 1
ATOM 1351 C CA . ALA A 1 169 ? 3.711 -6.386 -13.825 1.00 90.50 169 ALA A CA 1
ATOM 1352 C C . ALA A 1 169 ? 3.398 -4.947 -13.410 1.00 90.50 169 ALA A C 1
ATOM 1354 O O . ALA A 1 169 ? 2.261 -4.486 -13.498 1.00 90.50 169 ALA A O 1
ATOM 1355 N N . ILE A 1 170 ? 4.427 -4.225 -12.972 1.00 92.44 170 ILE A N 1
ATOM 1356 C CA . ILE A 1 170 ? 4.337 -2.807 -12.625 1.00 92.44 170 ILE A CA 1
ATOM 1357 C C . ILE A 1 170 ? 4.783 -1.994 -13.838 1.00 92.44 170 ILE A C 1
ATOM 1359 O O . ILE A 1 170 ? 5.834 -2.257 -14.419 1.00 92.44 170 ILE A O 1
ATOM 1363 N N . TYR A 1 171 ? 4.005 -0.983 -14.192 1.00 92.25 171 TYR A N 1
ATOM 1364 C CA . TYR A 1 171 ? 4.299 -0.017 -15.237 1.00 92.25 171 TYR A CA 1
ATOM 1365 C C . TYR A 1 171 ? 4.563 1.338 -14.594 1.00 92.25 171 TYR A C 1
ATOM 1367 O O . TYR A 1 171 ? 3.781 1.799 -13.760 1.00 92.25 171 TYR A O 1
ATOM 1375 N N . THR A 1 172 ? 5.651 1.990 -14.988 1.00 91.19 172 THR A N 1
ATOM 1376 C CA . THR A 1 172 ? 5.991 3.329 -14.496 1.00 91.19 172 THR A CA 1
ATOM 1377 C C . THR A 1 172 ? 6.296 4.267 -15.644 1.00 91.19 172 THR A C 1
ATOM 1379 O O . THR A 1 172 ? 7.011 3.889 -16.568 1.00 91.19 172 THR A O 1
ATOM 1382 N N . GLY A 1 173 ? 5.793 5.495 -15.558 1.00 89.31 173 GLY A N 1
ATOM 1383 C CA . GLY A 1 173 ? 6.218 6.601 -16.413 1.00 89.31 173 GLY A CA 1
ATOM 1384 C C . GLY A 1 173 ? 7.129 7.540 -15.632 1.00 89.31 173 GLY A C 1
ATOM 1385 O O . GLY A 1 173 ? 6.881 7.753 -14.445 1.00 89.31 173 GLY A O 1
ATOM 1386 N N . ASN A 1 174 ? 8.163 8.094 -16.262 1.00 86.50 174 ASN A N 1
ATOM 1387 C CA . ASN A 1 174 ? 9.054 9.072 -15.632 1.00 86.50 174 ASN A CA 1
ATOM 1388 C C . ASN A 1 174 ? 8.953 10.467 -16.272 1.00 86.50 174 ASN A C 1
ATOM 1390 O O . ASN A 1 174 ? 8.323 10.665 -17.311 1.00 86.50 174 ASN A O 1
ATOM 1394 N N . ARG A 1 175 ? 9.593 11.461 -15.647 1.00 83.50 175 ARG A N 1
ATOM 1395 C CA . ARG A 1 175 ? 9.625 12.860 -16.118 1.00 83.50 175 ARG A CA 1
ATOM 1396 C C . ARG A 1 175 ? 10.276 13.054 -17.498 1.00 83.50 175 ARG A C 1
ATOM 1398 O O . ARG A 1 175 ? 10.132 14.121 -18.080 1.00 83.50 175 ARG A O 1
ATOM 1405 N N . HIS A 1 176 ? 10.997 12.049 -18.000 1.00 84.56 176 HIS A N 1
ATOM 1406 C CA . HIS A 1 176 ? 11.604 12.053 -19.333 1.00 84.56 176 HIS A CA 1
ATOM 1407 C C . HIS A 1 176 ? 10.623 11.555 -20.412 1.00 84.56 176 HIS A C 1
ATOM 1409 O O . HIS A 1 176 ? 10.954 11.567 -21.592 1.00 84.56 176 HIS A O 1
ATOM 1415 N N . GLY A 1 177 ? 9.413 11.132 -20.023 1.00 85.69 177 GLY A N 1
ATOM 1416 C CA . GLY A 1 177 ? 8.413 10.573 -20.933 1.00 85.69 177 GLY A CA 1
ATOM 1417 C C . GLY A 1 177 ? 8.640 9.095 -21.262 1.00 85.69 177 GLY A C 1
ATOM 1418 O O . GLY A 1 177 ? 7.969 8.562 -22.144 1.00 85.69 177 GLY A O 1
ATOM 1419 N N . HIS A 1 178 ? 9.561 8.420 -20.568 1.00 89.00 178 HIS A N 1
ATOM 1420 C CA . HIS A 1 178 ? 9.822 6.997 -20.760 1.00 89.00 178 HIS A CA 1
ATOM 1421 C C . HIS A 1 178 ? 8.857 6.140 -19.940 1.00 89.00 178 HIS A C 1
ATOM 1423 O O . HIS A 1 178 ? 8.469 6.506 -18.827 1.00 89.00 178 HIS A O 1
ATOM 1429 N N . VAL A 1 179 ? 8.501 4.978 -20.494 1.00 90.75 179 VAL A N 1
ATOM 1430 C CA . VAL A 1 179 ? 7.690 3.952 -19.831 1.00 90.75 179 VAL A CA 1
ATOM 1431 C C . VAL A 1 179 ? 8.552 2.722 -19.577 1.00 90.75 179 VAL A C 1
ATOM 1433 O O . VAL A 1 179 ? 9.208 2.216 -20.486 1.00 90.75 179 VAL A O 1
ATOM 1436 N N . HIS A 1 180 ? 8.516 2.220 -18.347 1.00 89.38 180 HIS A N 1
ATOM 1437 C CA . HIS A 1 180 ? 9.267 1.046 -17.911 1.00 89.38 180 HIS A CA 1
ATOM 1438 C C . HIS A 1 180 ? 8.328 -0.023 -17.356 1.00 89.38 180 HIS A C 1
ATOM 1440 O O . HIS A 1 180 ? 7.295 0.298 -16.764 1.00 89.38 180 HIS A O 1
ATOM 1446 N N . VAL A 1 181 ? 8.701 -1.291 -17.550 1.00 89.50 181 VAL A N 1
ATOM 1447 C CA . VAL A 1 181 ? 7.933 -2.458 -17.099 1.00 89.50 181 VAL A CA 1
ATOM 1448 C C . VAL A 1 181 ? 8.782 -3.304 -16.161 1.00 89.50 181 VAL A C 1
ATOM 1450 O O . VAL A 1 181 ? 9.886 -3.734 -16.508 1.00 89.50 181 VAL A O 1
ATOM 1453 N N . TRP A 1 182 ? 8.234 -3.581 -14.985 1.00 87.62 182 TRP A N 1
ATOM 1454 C CA . TRP A 1 182 ? 8.868 -4.353 -13.929 1.00 87.62 182 TRP A CA 1
ATOM 1455 C C . TRP A 1 182 ? 8.068 -5.628 -13.686 1.00 87.62 182 TRP A C 1
ATOM 1457 O O . TRP A 1 182 ? 6.912 -5.581 -13.276 1.00 87.62 182 TRP A O 1
ATOM 1467 N N . SER A 1 183 ? 8.684 -6.777 -13.935 1.00 82.62 183 SER A N 1
ATOM 1468 C CA . SER A 1 183 ? 8.067 -8.092 -13.771 1.00 82.62 183 SER A CA 1
ATOM 1469 C C . SER A 1 183 ? 9.066 -9.075 -13.164 1.00 82.62 183 SER A C 1
ATOM 1471 O O . SER A 1 183 ? 10.284 -8.867 -13.211 1.00 82.62 183 SER A O 1
ATOM 1473 N N . ASN A 1 184 ? 8.561 -10.194 -12.639 1.00 71.50 184 ASN A N 1
ATOM 1474 C CA . ASN A 1 184 ? 9.413 -11.274 -12.127 1.00 71.50 184 ASN A CA 1
ATOM 1475 C C . ASN A 1 184 ? 10.345 -11.858 -13.207 1.00 71.50 184 ASN A C 1
ATOM 1477 O O . ASN A 1 184 ? 11.434 -12.321 -12.880 1.00 71.50 184 ASN A O 1
ATOM 1481 N N . SER A 1 185 ? 9.965 -11.797 -14.490 1.00 61.81 185 SER A N 1
ATOM 1482 C CA . SER A 1 185 ? 10.799 -12.286 -15.600 1.00 61.81 185 SER A CA 1
ATOM 1483 C C . SER A 1 185 ? 12.080 -11.474 -15.796 1.00 61.81 185 SER A C 1
ATOM 1485 O O . SER A 1 185 ? 13.057 -12.000 -16.318 1.00 61.81 185 SER A O 1
ATOM 1487 N N . ASN A 1 186 ? 12.097 -10.212 -15.354 1.00 56.91 186 ASN A N 1
ATOM 1488 C CA . ASN A 1 186 ? 13.249 -9.326 -15.510 1.00 56.91 186 ASN A CA 1
ATOM 1489 C C . ASN A 1 186 ? 14.203 -9.378 -14.299 1.00 56.91 186 ASN A C 1
ATOM 1491 O O . ASN A 1 186 ? 15.172 -8.629 -14.283 1.00 56.91 186 ASN A O 1
ATOM 1495 N N . GLN A 1 187 ? 13.932 -10.228 -13.291 1.00 54.66 187 GLN A N 1
ATOM 1496 C CA . GLN A 1 187 ? 14.709 -10.390 -12.041 1.00 54.66 187 GLN A CA 1
ATOM 1497 C C . GLN A 1 187 ? 14.919 -9.107 -11.212 1.00 54.66 187 GLN A C 1
ATOM 1499 O O . GLN A 1 187 ? 15.719 -9.077 -10.284 1.00 54.66 187 GLN A O 1
ATOM 1504 N N . LEU A 1 188 ? 14.173 -8.044 -11.511 1.00 57.28 188 LEU A N 1
ATOM 1505 C CA . LEU A 1 188 ? 14.276 -6.755 -10.820 1.00 57.28 188 LEU A CA 1
ATOM 1506 C C . LEU A 1 188 ? 13.351 -6.661 -9.598 1.00 57.28 188 LEU A C 1
ATOM 1508 O O . LEU A 1 188 ? 13.551 -5.802 -8.741 1.00 57.28 188 LEU A O 1
ATOM 1512 N N . MET A 1 189 ? 12.342 -7.538 -9.510 1.00 58.94 189 MET A N 1
ATOM 1513 C CA . MET A 1 189 ? 11.462 -7.644 -8.347 1.00 58.94 189 MET A CA 1
ATOM 1514 C C . MET A 1 189 ? 12.054 -8.606 -7.321 1.00 58.94 189 MET A C 1
ATOM 1516 O O . MET A 1 189 ? 12.063 -9.820 -7.518 1.00 58.94 189 MET A O 1
ATOM 1520 N N . ILE A 1 190 ? 12.522 -8.054 -6.205 1.00 57.47 190 ILE A N 1
ATOM 1521 C CA . ILE A 1 190 ? 13.082 -8.840 -5.107 1.00 57.47 190 ILE A CA 1
ATOM 1522 C C . ILE A 1 190 ? 11.950 -9.171 -4.150 1.00 57.47 190 ILE A C 1
ATOM 1524 O O . ILE A 1 190 ? 11.464 -8.276 -3.458 1.00 57.47 190 ILE A O 1
ATOM 1528 N N . LYS A 1 191 ? 11.542 -10.440 -4.108 1.00 61.09 191 LYS A N 1
ATOM 1529 C CA . LYS A 1 191 ? 10.597 -10.936 -3.104 1.00 61.09 191 LYS A CA 1
ATOM 1530 C C . LYS A 1 191 ? 11.298 -11.008 -1.750 1.00 61.09 191 LYS A C 1
ATOM 1532 O O . LYS A 1 191 ? 12.409 -11.525 -1.657 1.00 61.09 191 LYS A O 1
ATOM 1537 N N . LYS A 1 192 ? 10.664 -10.462 -0.719 1.00 56.03 192 LYS A N 1
ATOM 1538 C CA . LYS A 1 192 ? 11.046 -10.684 0.675 1.00 56.03 192 LYS A CA 1
ATOM 1539 C C . LYS A 1 192 ? 10.196 -11.837 1.202 1.00 56.03 192 LYS A C 1
ATOM 1541 O O . LYS A 1 192 ? 8.975 -11.793 1.055 1.00 56.03 192 LYS A O 1
ATOM 1546 N N . GLU A 1 193 ? 10.861 -12.862 1.726 1.00 43.44 193 GLU A N 1
ATOM 1547 C CA . GLU A 1 193 ? 10.230 -13.976 2.451 1.00 43.44 193 GLU A CA 1
ATOM 1548 C C . GLU A 1 193 ? 9.673 -13.518 3.806 1.00 43.44 193 GLU A C 1
ATOM 1550 O O . GLU A 1 193 ? 10.302 -12.638 4.444 1.00 43.44 193 GLU A O 1
#

Foldseek 3Di:
DDDAPQWDWDDDPPAWIFIARNVVRDTLETHHCVRVPDFPDKDDDNLVQWIWGHDQQKIWIAHSNGDTQDILVVRRHDDCVPDVLQDAQWDADPNRQKIKGWHFDCPDDDPDDDPRQIKIWIAGRRVSDTFKIFDLVVVVVVDDPVCSVVSSVQSEAFRHWDADPVQRWIWTAHPVRDIDIDHVVVVRIDGDD